Protein AF-X1MHQ5-F1 (afdb_monomer)

Mean predicted aligned error: 4.76 Å

pLDDT: mean 94.42, std 6.44, range [62.34, 98.81]

Structure (mmCIF, N/CA/C/O backbone):
data_AF-X1MHQ5-F1
#
_entry.id   AF-X1MHQ5-F1
#
loop_
_atom_site.group_PDB
_atom_site.id
_atom_site.type_symbol
_atom_site.label_atom_id
_atom_site.label_alt_id
_atom_site.label_comp_id
_atom_site.label_asym_id
_atom_site.label_entity_id
_atom_site.label_seq_id
_atom_site.pdbx_PDB_ins_code
_atom_site.Cartn_x
_atom_site.Cartn_y
_atom_site.Cartn_z
_atom_site.occupancy
_atom_site.B_iso_or_equiv
_atom_site.auth_seq_id
_atom_site.auth_comp_id
_atom_site.auth_asym_id
_atom_site.auth_atom_id
_atom_site.pdbx_PDB_model_num
ATOM 1 N N . TRP A 1 1 ? -12.315 7.678 11.360 1.00 92.38 1 TRP A N 1
ATOM 2 C CA . TRP A 1 1 ? -11.274 6.858 11.995 1.00 92.38 1 TRP A CA 1
ATOM 3 C C . TRP A 1 1 ? -11.139 7.294 13.441 1.00 92.38 1 TRP A C 1
ATOM 5 O O . TRP A 1 1 ? -10.904 8.472 13.675 1.00 92.38 1 TRP A O 1
ATOM 15 N N . LEU A 1 2 ? -11.363 6.386 14.388 1.00 96.81 2 LEU A N 1
ATOM 16 C CA . LEU A 1 2 ? -11.005 6.560 15.794 1.00 96.81 2 LEU A CA 1
ATOM 17 C C . LEU A 1 2 ? -9.503 6.295 15.909 1.00 96.81 2 LEU A C 1
ATOM 19 O O . LEU A 1 2 ? -9.040 5.234 15.498 1.00 96.81 2 LEU A O 1
ATOM 23 N N . SER A 1 3 ? -8.740 7.279 16.375 1.00 97.06 3 SER A N 1
ATOM 24 C CA . SER A 1 3 ? -7.281 7.180 16.441 1.00 97.06 3 SER A CA 1
ATOM 25 C C . SER A 1 3 ? -6.827 6.487 17.722 1.00 97.06 3 SER A C 1
ATOM 27 O O . SER A 1 3 ? -7.411 6.716 18.782 1.00 97.06 3 SER A O 1
ATOM 29 N N . THR A 1 4 ? -5.795 5.651 17.631 1.00 97.88 4 THR A N 1
ATOM 30 C CA . THR A 1 4 ? -5.184 4.954 18.771 1.00 97.88 4 THR A CA 1
ATOM 31 C C . THR A 1 4 ? -3.694 5.324 18.839 1.00 97.88 4 THR A C 1
ATOM 33 O O . THR A 1 4 ? -2.856 4.640 18.235 1.00 97.88 4 THR A O 1
ATOM 36 N N . PRO A 1 5 ? -3.350 6.467 19.462 1.00 97.31 5 PRO A N 1
ATOM 37 C CA . PRO A 1 5 ? -1.975 6.955 19.527 1.00 97.31 5 PRO A CA 1
ATOM 38 C C . PRO A 1 5 ? -1.043 6.060 20.367 1.00 97.31 5 PRO A C 1
ATOM 40 O O . PRO A 1 5 ? -1.435 5.052 20.955 1.00 97.31 5 PRO A O 1
ATOM 43 N N . ASN A 1 6 ? 0.237 6.439 20.412 1.00 96.75 6 ASN A N 1
ATOM 44 C CA . ASN A 1 6 ? 1.244 5.767 21.233 1.00 96.75 6 ASN A CA 1
ATOM 45 C C . ASN A 1 6 ? 0.835 5.745 22.714 1.00 96.75 6 ASN A C 1
ATOM 47 O O . ASN A 1 6 ? 0.465 6.778 23.273 1.00 96.75 6 ASN A O 1
ATOM 51 N N . GLY A 1 7 ? 0.946 4.575 23.343 1.00 97.12 7 GLY A N 1
ATOM 52 C CA . GLY A 1 7 ? 0.588 4.356 24.739 1.00 97.12 7 GLY A CA 1
ATOM 53 C C . GLY A 1 7 ? -0.897 4.086 24.967 1.00 97.12 7 GLY A C 1
ATOM 54 O O . GLY A 1 7 ? -1.262 3.773 26.097 1.00 97.12 7 GLY A O 1
ATOM 55 N N . SER A 1 8 ? -1.747 4.164 23.935 1.00 98.19 8 SER A N 1
ATOM 56 C CA . SER A 1 8 ? -3.157 3.800 24.076 1.00 98.19 8 SER A CA 1
ATOM 57 C C . SER A 1 8 ? -3.329 2.301 24.308 1.00 98.19 8 SER A C 1
ATOM 59 O O . SER A 1 8 ? -2.679 1.483 23.650 1.00 98.19 8 SER A O 1
ATOM 61 N N . VAL A 1 9 ? -4.261 1.945 25.188 1.00 98.44 9 VAL A N 1
ATOM 62 C CA . VAL A 1 9 ? -4.686 0.565 25.439 1.00 98.44 9 VAL A CA 1
ATOM 63 C C . VAL A 1 9 ? -6.176 0.468 25.160 1.00 98.44 9 VAL A C 1
ATOM 65 O O . VAL A 1 9 ? -6.973 1.187 25.756 1.00 98.44 9 VAL A O 1
ATOM 68 N N . ILE A 1 10 ? -6.545 -0.404 24.229 1.00 98.25 10 ILE A N 1
ATOM 69 C CA . ILE A 1 10 ? -7.924 -0.657 23.828 1.00 98.25 10 ILE A CA 1
ATOM 70 C C . ILE A 1 10 ? -8.179 -2.160 23.920 1.00 98.25 10 ILE A C 1
ATOM 72 O O . ILE A 1 10 ? -7.489 -2.942 23.280 1.00 98.25 10 ILE A O 1
ATOM 76 N N . ASP A 1 11 ? -9.180 -2.555 24.691 1.00 98.38 11 ASP A N 1
ATOM 77 C CA . ASP A 1 11 ? -9.802 -3.878 24.703 1.00 98.38 11 ASP A CA 1
ATOM 78 C C . ASP A 1 11 ? -11.310 -3.641 24.654 1.00 98.38 11 ASP A C 1
ATOM 80 O O . ASP A 1 11 ? -11.935 -3.276 25.654 1.00 98.38 11 ASP A O 1
ATOM 84 N N . PHE A 1 12 ? -11.864 -3.681 23.441 1.00 96.50 12 PHE A N 1
ATOM 85 C CA . PHE A 1 12 ? -13.163 -3.075 23.181 1.00 96.50 12 PHE A CA 1
ATOM 86 C C . PHE A 1 12 ? -14.000 -3.843 22.157 1.00 96.50 12 PHE A C 1
ATOM 88 O O . PHE A 1 12 ? -13.490 -4.418 21.192 1.00 96.50 12 PHE A O 1
ATOM 95 N N . GLN A 1 13 ? -15.317 -3.802 22.360 1.00 97.12 13 GLN A N 1
ATOM 96 C CA . GLN A 1 13 ? -16.321 -4.299 21.426 1.00 97.12 13 GLN A CA 1
ATOM 97 C C . GLN A 1 13 ? -17.110 -3.115 20.870 1.00 97.12 13 GLN A C 1
ATOM 99 O O . GLN A 1 13 ? -17.781 -2.398 21.615 1.00 97.12 13 GLN A O 1
ATOM 104 N N . PHE A 1 14 ? -17.059 -2.924 19.554 1.00 96.38 14 PHE A N 1
ATOM 105 C CA . PHE A 1 14 ? -17.886 -1.926 18.890 1.00 96.38 14 PHE A CA 1
ATOM 106 C C . PHE A 1 14 ? -19.351 -2.371 18.837 1.00 96.38 14 PHE A C 1
ATOM 108 O O . PHE A 1 14 ? -19.618 -3.565 18.673 1.00 96.38 14 PHE A O 1
ATOM 115 N N . PRO A 1 15 ? -20.306 -1.427 18.922 1.00 95.44 15 PRO A N 1
ATOM 116 C CA . PRO A 1 15 ? -21.703 -1.715 18.618 1.00 95.44 15 PRO A CA 1
ATOM 117 C C . PRO A 1 15 ? -21.871 -2.246 17.190 1.00 95.44 15 PRO A C 1
ATOM 119 O O . PRO A 1 15 ? -21.038 -1.988 16.318 1.00 95.44 15 PRO A O 1
ATOM 122 N N . ASP A 1 16 ? -22.986 -2.919 16.920 1.00 94.56 16 ASP A N 1
ATOM 123 C CA . ASP A 1 16 ? -23.321 -3.322 15.554 1.00 94.56 16 ASP A CA 1
ATOM 124 C C . ASP A 1 16 ? -23.425 -2.096 14.620 1.00 94.56 16 ASP A C 1
ATOM 126 O O . ASP A 1 16 ? -23.832 -1.013 15.061 1.00 94.56 16 ASP A O 1
ATOM 130 N N . PRO A 1 17 ? -23.060 -2.231 13.329 1.00 92.44 17 PRO A N 1
ATOM 131 C CA . PRO A 1 17 ? -23.096 -1.135 12.368 1.00 92.44 17 PRO A CA 1
ATOM 132 C C . PRO A 1 17 ? -24.535 -0.831 11.911 1.00 92.44 17 PRO A C 1
ATOM 134 O O . PRO A 1 17 ? -24.942 -1.157 10.795 1.00 92.44 17 PRO A O 1
ATOM 137 N N . ASP A 1 18 ? -25.325 -0.237 12.802 1.00 93.25 18 ASP A N 1
ATOM 138 C CA . ASP A 1 18 ? -26.732 0.113 12.592 1.00 93.25 18 ASP A CA 1
ATOM 139 C C . ASP A 1 18 ? -27.060 1.459 13.273 1.00 93.25 18 ASP A C 1
ATOM 141 O O . ASP A 1 18 ? -26.336 2.448 13.119 1.00 93.25 18 ASP A O 1
ATOM 145 N N . THR A 1 19 ? -28.179 1.521 13.988 1.00 93.44 19 THR A N 1
ATOM 146 C CA . THR A 1 19 ? -28.666 2.670 14.727 1.00 93.44 19 THR A CA 1
ATOM 147 C C . THR A 1 19 ? -28.089 2.637 16.126 1.00 93.44 19 THR A C 1
ATOM 149 O O . THR A 1 19 ? -28.212 1.652 16.851 1.00 93.44 19 THR A O 1
ATOM 152 N N . VAL A 1 20 ? -27.463 3.744 16.498 1.00 93.56 20 VAL A N 1
ATOM 153 C CA . VAL A 1 20 ? -26.778 3.918 17.768 1.00 93.56 20 VAL A CA 1
ATOM 154 C C . VAL A 1 20 ? -27.446 5.071 18.490 1.00 93.56 20 VAL A C 1
ATOM 156 O O . VAL A 1 20 ? -27.298 6.234 18.107 1.00 93.56 20 VAL A O 1
ATOM 159 N N . ASP A 1 21 ? -28.195 4.741 19.538 1.00 94.75 21 ASP A N 1
ATOM 160 C CA . ASP A 1 21 ? -28.856 5.743 20.376 1.00 94.75 21 ASP A CA 1
ATOM 161 C C . ASP A 1 21 ? -27.829 6.560 21.164 1.00 94.75 21 ASP A C 1
ATOM 163 O O . ASP A 1 21 ? -27.957 7.780 21.263 1.00 94.75 21 ASP A O 1
ATOM 167 N N . HIS A 1 22 ? -26.796 5.887 21.675 1.00 95.25 22 HIS A N 1
ATOM 168 C CA . HIS A 1 22 ? -25.653 6.495 22.341 1.00 95.25 22 HIS A CA 1
ATOM 169 C C . HIS A 1 22 ? -24.422 5.589 22.218 1.00 95.25 22 HIS A C 1
ATOM 171 O O . HIS A 1 22 ? -24.501 4.382 22.457 1.00 95.25 22 HIS A O 1
ATOM 177 N N . PHE A 1 23 ? -23.283 6.174 21.874 1.00 95.25 23 PHE A N 1
ATOM 178 C CA . PHE A 1 23 ? -21.975 5.535 21.892 1.00 95.25 23 PHE A CA 1
ATOM 179 C C . PHE A 1 23 ? -20.943 6.530 22.398 1.00 95.25 23 PHE A C 1
ATOM 181 O O . PHE A 1 23 ? -20.886 7.664 21.926 1.00 95.25 23 PHE A O 1
ATOM 188 N N . GLU A 1 24 ? -20.099 6.076 23.315 1.00 96.50 24 GLU A N 1
ATOM 189 C CA . GLU A 1 24 ? -18.961 6.835 23.806 1.00 96.50 24 GLU A CA 1
ATOM 190 C C . GLU A 1 24 ? -17.685 6.009 23.629 1.00 96.50 24 GLU A C 1
ATOM 192 O O . GLU A 1 24 ? -17.639 4.823 23.953 1.00 96.50 24 GLU A O 1
ATOM 197 N N . PHE A 1 25 ? -16.646 6.659 23.117 1.00 97.38 25 PHE A N 1
ATOM 198 C CA . PHE A 1 25 ? -15.280 6.165 23.064 1.00 97.38 25 PHE A CA 1
ATOM 199 C C . PHE A 1 25 ? -14.396 7.178 23.792 1.00 97.38 25 PHE A C 1
ATOM 201 O O . PHE A 1 25 ? -14.082 8.247 23.259 1.00 97.38 25 PHE A O 1
ATOM 208 N N . SER A 1 26 ? -14.088 6.890 25.054 1.00 97.44 26 SER A N 1
ATOM 209 C CA . SER A 1 26 ? -13.346 7.778 25.949 1.00 97.44 26 SER A CA 1
ATOM 210 C C . SER A 1 26 ? -12.609 6.982 27.017 1.00 97.44 26 SER A C 1
ATOM 212 O O . SER A 1 26 ? -12.942 5.832 27.276 1.00 97.44 26 SER A O 1
ATOM 214 N N . GLU A 1 27 ? -11.669 7.621 27.709 1.00 97.25 27 GLU A N 1
ATOM 215 C CA . GLU A 1 27 ? -10.941 7.020 28.840 1.00 97.25 27 GLU A CA 1
ATOM 216 C C . GLU A 1 27 ? -11.826 6.748 30.075 1.00 97.25 27 GLU A C 1
ATOM 218 O O . GLU A 1 27 ? -11.381 6.163 31.060 1.00 97.25 27 GLU A O 1
ATOM 223 N N . SER A 1 28 ? -13.095 7.175 30.054 1.00 96.62 28 SER A N 1
ATOM 224 C CA . SER A 1 28 ? -14.070 6.780 31.078 1.00 96.62 28 SER A CA 1
ATOM 225 C C . SER A 1 28 ? -14.728 5.426 30.786 1.00 96.62 28 SER A C 1
ATOM 227 O O . SER A 1 28 ? -15.351 4.837 31.673 1.00 96.62 28 SER A O 1
ATOM 229 N N . VAL A 1 29 ? -14.580 4.923 29.558 1.00 97.00 29 VAL A N 1
ATOM 230 C CA . VAL A 1 29 ? -15.136 3.651 29.108 1.00 97.00 29 VAL A CA 1
ATOM 231 C C . VAL A 1 29 ? -14.162 2.522 29.464 1.00 97.00 29 VAL A C 1
ATOM 233 O O . VAL A 1 29 ? -12.990 2.587 29.093 1.00 97.00 29 VAL A O 1
ATOM 236 N N . PRO A 1 30 ? -14.606 1.467 30.176 1.00 97.31 30 PRO A N 1
ATOM 237 C CA . PRO A 1 30 ? -13.742 0.340 30.509 1.00 97.31 30 PRO A CA 1
ATOM 238 C C . PRO A 1 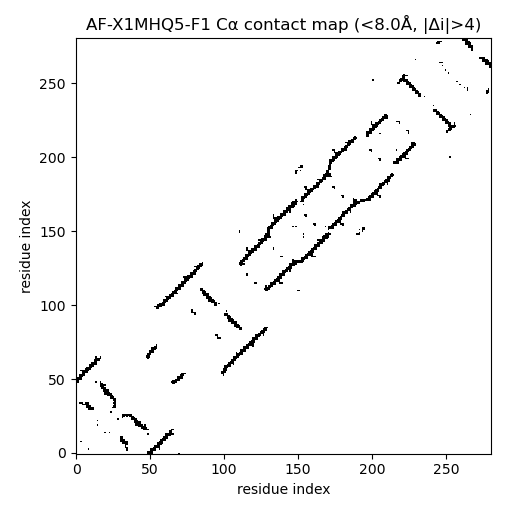30 ? -13.086 -0.270 29.271 1.00 97.31 30 PRO A C 1
ATOM 240 O O . PRO A 1 30 ? -13.756 -0.521 28.272 1.00 97.31 30 PRO A O 1
ATOM 243 N N . GLY A 1 31 ? -11.782 -0.529 29.369 1.00 96.94 31 GLY A N 1
ATOM 244 C CA . GLY A 1 31 ? -11.002 -1.073 28.262 1.00 96.94 31 GLY A CA 1
ATOM 245 C C . GLY A 1 31 ? -10.513 -0.022 27.268 1.00 96.94 31 GLY A C 1
ATOM 246 O O . GLY A 1 31 ? -9.892 -0.407 26.295 1.00 96.94 31 GLY A O 1
ATOM 247 N N . VAL A 1 32 ? -10.738 1.275 27.489 1.00 98.12 32 VAL A N 1
ATOM 248 C CA . VAL A 1 32 ? -10.173 2.355 26.667 1.00 98.12 32 VAL A CA 1
ATOM 249 C C . VAL A 1 32 ? -9.310 3.250 27.553 1.00 98.12 32 VAL A C 1
ATOM 251 O O . VAL A 1 32 ? -9.799 3.819 28.523 1.00 98.12 32 VAL A O 1
ATOM 254 N N . ASP A 1 33 ? -8.025 3.374 27.234 1.00 98.38 33 ASP A N 1
ATOM 255 C CA . ASP A 1 33 ? -7.065 4.197 27.975 1.00 98.38 33 ASP A CA 1
ATOM 256 C C . ASP A 1 33 ? -6.041 4.847 27.033 1.00 98.38 33 ASP A C 1
ATOM 258 O O . ASP A 1 33 ? -5.739 4.327 25.955 1.00 98.38 33 ASP A O 1
ATOM 262 N N . GLY A 1 34 ? -5.500 5.994 27.442 1.00 97.44 34 GLY A N 1
ATOM 263 C CA . GLY A 1 34 ? -4.405 6.690 26.766 1.00 97.44 34 GLY A CA 1
ATOM 264 C C . GLY A 1 34 ? -4.718 7.190 25.355 1.00 97.44 34 GLY A C 1
ATOM 265 O O . GLY A 1 34 ? -3.790 7.398 24.573 1.00 97.44 34 GLY A O 1
ATOM 266 N N . ILE A 1 35 ? -5.993 7.349 24.987 1.00 97.81 35 ILE A N 1
ATOM 267 C CA . ILE A 1 35 ? -6.391 7.858 23.664 1.00 97.81 35 ILE A CA 1
ATOM 268 C C . ILE A 1 35 ? -6.352 9.390 23.597 1.00 97.81 35 ILE A C 1
ATOM 270 O O . ILE A 1 35 ? -6.196 9.947 22.513 1.00 97.81 35 ILE A O 1
ATOM 274 N N . GLY A 1 36 ? -6.459 10.089 24.732 1.00 97.38 36 GLY A N 1
ATOM 275 C CA . GLY A 1 36 ? -6.349 11.548 24.811 1.00 97.38 36 GLY A CA 1
ATOM 276 C C . GLY A 1 36 ? -7.529 12.329 24.221 1.00 97.38 36 GLY A C 1
ATOM 277 O O . GLY A 1 36 ? -7.419 13.541 24.028 1.00 97.38 36 GLY A O 1
ATOM 278 N N . TYR A 1 37 ? -8.651 11.669 23.921 1.00 97.62 37 TYR A N 1
ATOM 279 C CA . TYR A 1 37 ? -9.881 12.314 23.459 1.00 97.62 37 TYR A CA 1
ATOM 280 C C . TYR A 1 37 ? -11.138 11.577 23.930 1.00 97.62 37 TYR A C 1
ATOM 282 O O . TYR A 1 37 ? -11.095 10.430 24.368 1.00 97.62 37 TYR A O 1
ATOM 290 N N . THR A 1 38 ? -12.272 12.262 23.796 1.00 97.88 38 THR A N 1
ATOM 291 C CA . THR A 1 38 ? -13.614 11.701 23.961 1.00 97.88 38 THR A CA 1
ATOM 292 C C . THR A 1 38 ? -14.351 11.855 22.641 1.00 97.88 38 THR A C 1
ATOM 294 O O . THR A 1 38 ? -14.421 12.955 22.088 1.00 97.88 38 THR A O 1
ATOM 297 N N . PHE A 1 39 ? -14.913 10.763 22.141 1.00 96.69 39 PHE A N 1
ATOM 298 C CA . PHE A 1 39 ? -15.807 10.753 20.994 1.00 96.69 39 PHE A CA 1
ATOM 299 C C . PHE A 1 39 ? -17.174 10.249 21.443 1.00 96.69 39 PHE A C 1
ATOM 301 O O . PHE A 1 39 ? -17.274 9.160 21.999 1.00 96.69 39 PHE A O 1
ATOM 308 N N . ILE A 1 40 ? -18.212 11.052 21.218 1.00 96.06 40 ILE A N 1
ATOM 309 C CA . ILE A 1 40 ? -19.590 10.710 21.573 1.00 96.06 40 ILE A CA 1
ATOM 310 C C . ILE A 1 40 ? -20.447 10.811 20.319 1.00 96.06 40 ILE A C 1
ATOM 312 O O . ILE A 1 40 ? -20.364 11.787 19.568 1.00 96.06 40 ILE A O 1
ATOM 316 N N . VAL A 1 41 ? -21.273 9.796 20.111 1.00 93.56 41 VAL A N 1
ATOM 317 C CA . VAL A 1 41 ? -22.324 9.759 19.102 1.00 93.56 41 VAL A CA 1
ATOM 318 C C . VAL A 1 41 ? -23.644 9.594 19.827 1.00 93.56 41 VAL A C 1
ATOM 320 O O . VAL A 1 41 ? -23.833 8.623 20.552 1.00 93.56 41 VAL A O 1
ATOM 323 N N . ASP A 1 42 ? -24.560 10.525 19.587 1.00 94.62 42 ASP A N 1
ATOM 324 C CA . ASP A 1 42 ? -25.920 10.488 20.110 1.00 94.62 42 ASP A CA 1
ATOM 325 C C . ASP A 1 42 ? -26.903 10.419 18.945 1.00 94.62 42 ASP A C 1
ATOM 327 O O . ASP A 1 42 ? -26.903 11.291 18.076 1.00 94.62 42 ASP A O 1
ATOM 331 N N . THR A 1 43 ? -27.758 9.397 18.944 1.00 93.94 43 THR A N 1
ATOM 332 C CA . THR A 1 43 ? -28.829 9.182 17.958 1.00 93.94 43 THR A CA 1
ATOM 333 C C . THR A 1 43 ? -28.336 9.310 16.513 1.00 93.94 43 THR A C 1
ATOM 335 O O . THR A 1 43 ? -28.684 10.242 15.785 1.00 93.94 43 THR A O 1
ATOM 338 N N . CYS A 1 44 ? -27.519 8.351 16.086 1.00 94.94 44 CYS A N 1
ATOM 339 C CA . CYS A 1 44 ? -27.013 8.280 14.721 1.00 94.94 44 CYS A CA 1
ATOM 340 C C . CYS A 1 44 ? -27.457 6.979 14.048 1.00 94.94 44 CYS A C 1
ATOM 342 O O . CYS A 1 44 ? -27.587 5.937 14.689 1.00 94.94 44 CYS A O 1
ATOM 344 N N . TRP A 1 45 ? -27.739 7.048 12.751 1.00 94.56 45 TRP A N 1
ATOM 345 C CA . TRP A 1 45 ? -28.218 5.918 11.956 1.00 94.56 45 TRP A CA 1
ATOM 346 C C . TRP A 1 45 ? -27.130 5.478 10.984 1.00 94.56 45 TRP A C 1
ATOM 348 O O . TRP A 1 45 ? -26.395 6.319 10.468 1.00 94.56 45 TRP A O 1
ATOM 358 N N . GLN A 1 46 ? -27.065 4.175 10.699 1.00 91.44 46 GLN A N 1
ATOM 359 C CA . GLN A 1 46 ? -26.085 3.583 9.777 1.00 91.44 46 GLN A CA 1
ATOM 360 C C . GLN A 1 46 ? -24.633 3.881 10.186 1.00 91.44 46 GLN A C 1
ATOM 362 O O . GLN A 1 46 ? -23.793 4.243 9.356 1.00 91.44 46 GLN A O 1
ATOM 367 N N . CYS A 1 47 ? -24.342 3.765 11.482 1.00 93.44 47 CYS A N 1
ATOM 368 C CA . CYS A 1 47 ? -23.003 3.975 12.010 1.00 93.44 47 CYS A CA 1
ATOM 369 C C . CYS A 1 47 ? -22.039 2.894 11.525 1.00 93.44 47 CYS A C 1
ATOM 371 O O . CYS A 1 47 ? -22.362 1.712 11.482 1.00 93.44 47 CYS A O 1
ATOM 373 N N . TRP A 1 48 ? -20.822 3.316 11.201 1.00 94.81 48 TRP A N 1
ATOM 374 C CA . TRP A 1 48 ? -19.732 2.443 10.796 1.00 94.81 48 TRP A CA 1
ATOM 375 C C . TRP A 1 48 ? -18.474 2.828 11.561 1.00 94.81 48 TRP A C 1
ATOM 377 O O . TRP A 1 48 ? -18.138 4.009 11.669 1.00 94.81 48 TRP A O 1
ATOM 387 N N . TRP A 1 49 ? -17.764 1.824 12.067 1.00 95.88 49 TRP A N 1
ATOM 388 C CA . TRP A 1 49 ? -16.619 2.025 12.951 1.00 95.88 49 TRP A CA 1
ATOM 389 C C . TRP A 1 49 ? -15.324 1.707 12.236 1.00 95.88 49 TRP A C 1
ATOM 391 O O . TRP A 1 49 ? -15.189 0.642 11.639 1.00 95.88 49 TRP A O 1
ATOM 401 N N . SER A 1 50 ? -14.351 2.599 12.333 1.00 96.31 50 SER A N 1
ATOM 402 C CA . SER A 1 50 ? -13.022 2.329 11.800 1.00 96.31 50 SER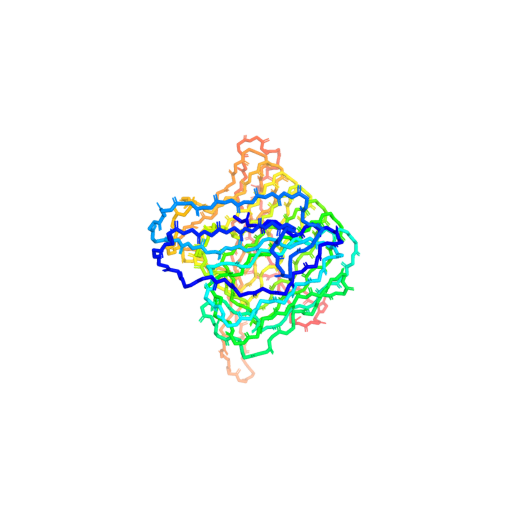 A CA 1
ATOM 403 C C . SER A 1 50 ? -11.962 2.852 12.749 1.00 96.31 50 SER A C 1
ATOM 405 O O . SER A 1 50 ? -12.126 3.945 13.296 1.00 96.31 50 SER A O 1
ATOM 407 N N . LEU A 1 51 ? -10.869 2.112 12.894 1.00 96.88 51 LEU A N 1
ATOM 408 C CA . LEU A 1 51 ? -9.747 2.434 13.774 1.00 96.88 51 LEU A CA 1
ATOM 409 C C . LEU A 1 51 ? -8.499 2.762 12.966 1.00 96.88 51 LEU A C 1
ATOM 411 O O . LEU A 1 51 ? -8.181 2.033 12.032 1.00 96.88 51 LEU A O 1
ATOM 415 N N . GLU A 1 52 ? -7.798 3.836 13.317 1.00 97.56 52 GLU A N 1
ATOM 416 C CA . GLU A 1 52 ? -6.422 4.032 12.864 1.00 97.56 52 GLU A CA 1
ATOM 417 C C . GLU A 1 52 ? -5.455 3.787 14.021 1.00 97.56 52 GLU A C 1
ATOM 419 O O . GLU A 1 52 ? -5.652 4.313 15.116 1.00 97.56 52 GLU A O 1
ATOM 424 N N . THR A 1 53 ? -4.412 2.996 13.785 1.00 98.12 53 THR A N 1
ATOM 425 C CA . THR A 1 53 ? 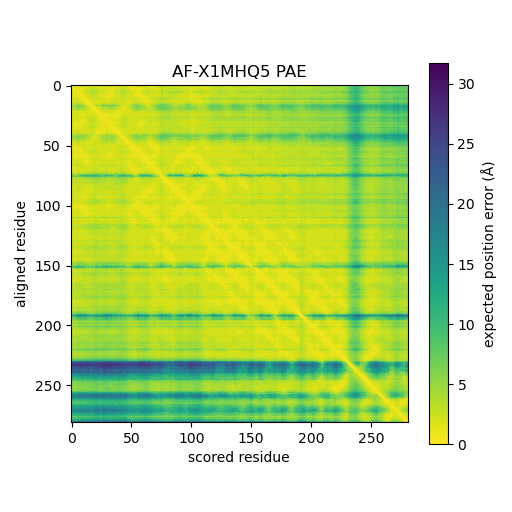-3.445 2.624 14.821 1.00 98.12 53 THR A CA 1
ATOM 426 C C . THR A 1 53 ? -2.075 3.234 14.567 1.00 98.12 53 THR A C 1
ATOM 428 O O . THR A 1 53 ? -1.616 3.303 13.421 1.00 98.12 53 THR A O 1
ATOM 431 N N . TRP A 1 54 ? -1.405 3.645 15.648 1.00 97.75 54 TRP A N 1
ATOM 432 C CA . TRP A 1 54 ? -0.059 4.231 15.662 1.00 97.75 54 TRP A CA 1
ATOM 433 C C . TRP A 1 54 ? 0.922 3.393 16.507 1.00 97.75 54 TRP A C 1
ATOM 435 O O . TRP A 1 54 ? 0.474 2.584 17.322 1.00 97.75 54 TRP A O 1
ATOM 445 N N . PRO A 1 55 ? 2.251 3.537 16.312 1.00 97.69 55 PRO A N 1
ATOM 446 C CA . PRO A 1 55 ? 3.241 2.759 17.060 1.00 97.69 55 PRO A CA 1
ATOM 447 C C . PRO A 1 55 ? 3.059 2.882 18.571 1.00 97.69 55 PRO A C 1
ATOM 449 O O . PRO A 1 55 ? 2.765 3.968 19.070 1.00 97.69 55 PRO A O 1
ATOM 452 N N . GLY A 1 56 ? 3.289 1.790 19.297 1.00 97.31 56 GLY A N 1
ATOM 453 C CA . GLY A 1 56 ? 3.245 1.749 20.758 1.00 97.31 56 GLY A CA 1
ATOM 454 C C . GLY A 1 56 ? 1.852 1.612 21.377 1.00 97.31 56 GLY A C 1
ATOM 455 O O . GLY A 1 56 ? 1.743 1.685 22.599 1.00 97.31 56 GLY A O 1
ATOM 456 N N . CYS A 1 57 ? 0.789 1.423 20.589 1.00 98.38 57 CYS A N 1
ATOM 457 C CA . CYS A 1 57 ? -0.529 1.086 21.133 1.00 98.38 57 CYS A CA 1
ATOM 458 C C . CYS A 1 57 ? -0.666 -0.418 21.456 1.00 98.38 57 CYS A C 1
ATOM 460 O O . CYS A 1 57 ? 0.108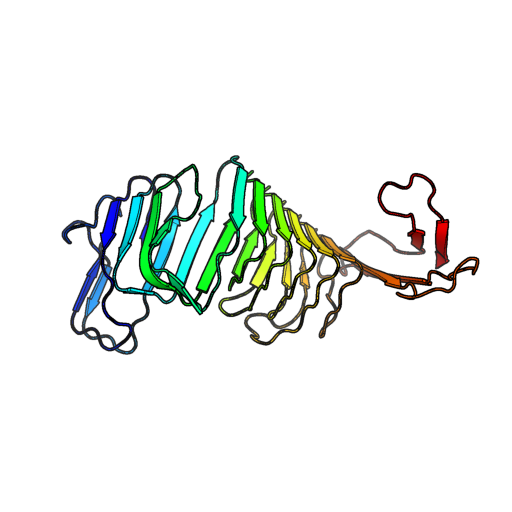 -1.261 21.001 1.00 98.38 57 CYS A O 1
ATOM 462 N N . SER A 1 58 ? -1.693 -0.774 22.220 1.00 98.62 58 SER A N 1
ATOM 463 C CA . SER A 1 58 ? -2.140 -2.156 22.406 1.00 98.62 58 SER A CA 1
ATOM 464 C C . SER A 1 58 ? -3.640 -2.214 22.177 1.00 98.62 58 SER A C 1
ATOM 466 O O . SER A 1 58 ? -4.392 -1.670 22.977 1.00 98.62 58 SER A O 1
ATOM 468 N N . VAL A 1 59 ? -4.080 -2.838 21.089 1.00 98.69 59 VAL A N 1
ATOM 469 C CA . VAL A 1 59 ? -5.481 -2.841 20.657 1.00 98.69 59 VAL A CA 1
ATOM 470 C C . VAL A 1 59 ? -5.970 -4.273 20.472 1.00 98.69 59 VAL A C 1
ATOM 472 O O . VAL A 1 59 ? -5.393 -5.026 19.695 1.00 98.69 59 VAL A O 1
ATOM 475 N N . ILE A 1 60 ? -7.062 -4.618 21.145 1.00 98.75 60 ILE A N 1
ATOM 476 C CA . ILE A 1 60 ? -7.833 -5.845 20.969 1.00 98.75 60 ILE A CA 1
ATOM 477 C C . ILE A 1 60 ? -9.262 -5.428 20.625 1.00 98.75 60 ILE A C 1
ATOM 479 O O . ILE A 1 60 ? -9.934 -4.746 21.400 1.00 98.75 60 ILE A O 1
ATOM 483 N N . VAL A 1 61 ? -9.728 -5.821 19.441 1.00 98.56 61 VAL A N 1
ATOM 484 C CA . VAL A 1 61 ? -11.116 -5.621 19.016 1.00 98.56 61 VAL A CA 1
ATOM 485 C C . VAL A 1 61 ? -11.819 -6.963 19.007 1.00 98.56 61 VAL A C 1
ATOM 487 O O . VAL A 1 61 ? -11.485 -7.842 18.204 1.00 98.56 61 VAL A O 1
ATOM 490 N N . SER A 1 62 ? -12.820 -7.115 19.869 1.00 98.50 62 SER A N 1
ATOM 491 C CA . SER A 1 62 ? -13.544 -8.375 20.003 1.00 98.50 62 SER A CA 1
ATOM 492 C C . SER A 1 62 ? -15.007 -8.271 19.579 1.00 98.50 62 SER A C 1
ATOM 494 O O . SER A 1 62 ? -15.636 -7.224 19.729 1.00 98.50 62 SER A O 1
ATOM 496 N N . ASN A 1 63 ? -15.560 -9.367 19.052 1.00 98.44 63 ASN A N 1
ATOM 497 C CA . ASN A 1 63 ? -16.999 -9.544 18.805 1.00 98.44 63 ASN A CA 1
ATOM 498 C C . ASN A 1 63 ? -17.642 -8.387 18.022 1.00 98.44 63 ASN A C 1
ATOM 500 O O . ASN A 1 63 ? -18.734 -7.932 18.363 1.00 98.44 63 ASN A O 1
ATOM 504 N N . SER A 1 64 ? -16.935 -7.871 17.017 1.00 98.25 64 SER A N 1
ATOM 505 C CA . SER A 1 64 ? -17.307 -6.636 16.328 1.00 98.25 64 SER A CA 1
ATOM 506 C C . SER A 1 64 ? -17.456 -6.837 14.825 1.00 98.25 64 SER A C 1
ATOM 508 O O . SER A 1 64 ? -16.847 -7.716 14.215 1.00 98.25 64 SER A O 1
ATOM 510 N N . VAL A 1 65 ? -18.217 -5.949 14.194 1.00 98.12 65 VAL A N 1
ATOM 511 C CA . VAL A 1 65 ? -18.133 -5.715 12.752 1.00 98.12 65 VAL A CA 1
ATOM 512 C C . VAL A 1 65 ? -17.579 -4.314 12.563 1.00 98.12 65 VAL A C 1
ATOM 514 O O . VAL A 1 65 ? -18.259 -3.327 12.843 1.00 98.12 65 VAL A O 1
ATOM 517 N N . ILE A 1 66 ? -16.334 -4.220 12.106 1.00 97.31 66 ILE A N 1
ATOM 518 C CA . ILE A 1 66 ? -15.701 -2.934 11.835 1.00 97.31 66 ILE A CA 1
ATOM 519 C C . ILE A 1 66 ? -15.695 -2.657 10.344 1.00 97.31 66 ILE A C 1
ATOM 521 O O . ILE A 1 66 ? -15.471 -3.531 9.503 1.00 97.31 66 ILE A O 1
ATOM 525 N N . ARG A 1 67 ? -15.923 -1.392 10.017 1.00 96.38 67 ARG A N 1
ATOM 526 C CA . ARG A 1 67 ? -15.777 -0.904 8.663 1.00 96.38 67 ARG A CA 1
ATOM 527 C C . ARG A 1 67 ? -14.311 -0.967 8.270 1.00 96.38 67 ARG A C 1
ATOM 529 O O . ARG A 1 67 ? -14.021 -1.585 7.264 1.00 96.38 67 ARG A O 1
ATOM 536 N N . GLY A 1 68 ? -13.382 -0.427 9.061 1.00 96.38 68 GLY A N 1
ATOM 537 C CA . GLY A 1 68 ? -11.979 -0.452 8.648 1.00 96.38 68 GLY A CA 1
ATOM 538 C C . GLY A 1 68 ? -10.909 -0.487 9.717 1.00 96.38 68 GLY A C 1
ATOM 539 O O . GLY A 1 68 ? -11.110 -0.011 10.834 1.00 96.38 68 GLY A O 1
ATOM 540 N N . SER A 1 69 ? -9.743 -0.982 9.309 1.00 97.81 69 SER A N 1
ATOM 541 C CA . SER A 1 69 ? -8.490 -0.911 10.054 1.00 97.81 69 SER A CA 1
ATOM 542 C C . SER A 1 69 ? -7.417 -0.197 9.235 1.00 97.81 69 SER A C 1
ATOM 544 O O . SER A 1 69 ? -7.025 -0.654 8.166 1.00 97.81 69 SER A O 1
ATOM 546 N N . ALA A 1 70 ? -6.965 0.951 9.727 1.00 97.75 70 ALA A N 1
ATOM 547 C CA . ALA A 1 70 ? -5.918 1.765 9.133 1.00 97.75 70 ALA A CA 1
ATOM 548 C C . ALA A 1 70 ? -4.642 1.620 9.961 1.00 97.75 70 ALA A C 1
ATOM 550 O O . ALA A 1 70 ? -4.625 1.934 11.152 1.00 97.75 70 ALA A O 1
ATOM 551 N N . ILE A 1 71 ? -3.549 1.187 9.341 1.00 97.75 71 ILE A N 1
ATOM 552 C CA . ILE A 1 71 ? -2.282 0.957 10.036 1.00 97.75 71 ILE A CA 1
ATOM 553 C C . ILE A 1 71 ? -1.273 2.014 9.605 1.00 97.75 71 ILE A C 1
ATOM 555 O O . ILE A 1 71 ? -0.836 2.049 8.452 1.00 97.75 71 ILE A O 1
ATOM 559 N N . ARG A 1 72 ? -0.895 2.894 10.536 1.00 97.50 72 ARG A N 1
ATOM 560 C CA . ARG A 1 72 ? 0.183 3.872 10.336 1.00 97.50 72 ARG A CA 1
ATOM 561 C C . ARG A 1 72 ? 1.508 3.224 10.705 1.00 97.50 72 ARG A C 1
ATOM 563 O O . ARG A 1 72 ? 1.667 2.796 11.849 1.00 97.50 72 ARG A O 1
ATOM 570 N N . ILE A 1 73 ? 2.453 3.180 9.770 1.00 96.75 73 ILE A N 1
ATOM 571 C CA . ILE A 1 73 ? 3.746 2.496 9.928 1.00 96.75 73 ILE A CA 1
ATOM 572 C C . ILE A 1 73 ? 4.913 3.483 9.695 1.00 96.75 73 ILE A C 1
ATOM 574 O O . ILE A 1 73 ? 5.632 3.375 8.694 1.00 96.75 73 ILE A O 1
ATOM 578 N N . PRO A 1 74 ? 5.084 4.502 10.563 1.00 95.88 74 PRO A N 1
ATOM 579 C CA . PRO A 1 74 ? 6.260 5.374 10.554 1.00 95.88 74 PRO A CA 1
ATOM 580 C C . PRO A 1 74 ? 7.486 4.668 11.163 1.00 95.88 74 PRO A C 1
ATOM 582 O O . PRO A 1 74 ? 7.383 3.553 11.670 1.00 95.88 74 PRO A O 1
ATOM 585 N N . GLY A 1 75 ? 8.641 5.332 11.159 1.00 92.62 75 GLY A N 1
ATOM 586 C CA . GLY A 1 75 ? 9.890 4.828 11.721 1.00 92.62 75 GLY A CA 1
ATOM 587 C C . GLY A 1 75 ? 10.887 4.341 10.672 1.00 92.62 75 GLY A C 1
ATOM 588 O O . GLY A 1 75 ? 10.994 4.882 9.572 1.00 92.62 75 GLY A O 1
ATOM 589 N N . SER A 1 76 ? 11.698 3.358 11.054 1.00 87.19 76 SER A N 1
ATOM 590 C CA . SER A 1 76 ? 12.760 2.776 10.218 1.00 87.19 76 SER A CA 1
ATOM 591 C C . SER A 1 76 ? 12.802 1.249 10.276 1.00 87.19 76 SER A C 1
ATOM 593 O O . SER A 1 76 ? 13.779 0.644 9.838 1.00 87.19 76 SER A O 1
ATOM 595 N N . ASP A 1 77 ? 11.777 0.637 10.864 1.00 91.56 77 ASP A N 1
ATOM 596 C CA . ASP A 1 77 ? 11.703 -0.808 11.039 1.00 91.56 77 ASP A CA 1
ATOM 597 C C . ASP A 1 77 ? 11.277 -1.505 9.741 1.00 91.56 77 ASP A C 1
ATOM 599 O O . ASP A 1 77 ? 10.884 -0.878 8.751 1.00 91.56 77 ASP A O 1
ATOM 603 N N . THR A 1 78 ? 11.410 -2.830 9.743 1.00 96.38 78 THR A N 1
ATOM 604 C CA . THR A 1 78 ? 10.913 -3.696 8.674 1.00 96.38 78 THR A CA 1
ATOM 605 C C . THR A 1 78 ? 9.718 -4.484 9.182 1.00 96.38 78 THR A C 1
ATOM 607 O O . THR A 1 78 ? 9.790 -5.069 10.261 1.00 96.38 78 THR A O 1
ATOM 610 N N . PHE A 1 79 ? 8.644 -4.513 8.399 1.00 96.62 79 PHE A N 1
ATOM 611 C CA . PHE A 1 79 ? 7.433 -5.264 8.710 1.00 96.62 79 PHE A CA 1
ATOM 612 C C . PHE A 1 79 ? 7.087 -6.197 7.556 1.00 96.62 79 PHE A C 1
ATOM 614 O O . PHE A 1 79 ? 7.173 -5.799 6.393 1.00 96.62 79 PHE A O 1
ATOM 621 N N . ASP A 1 80 ? 6.657 -7.409 7.897 1.00 97.75 80 ASP A N 1
ATOM 622 C CA . ASP A 1 80 ? 6.269 -8.456 6.957 1.00 97.75 80 ASP A CA 1
ATOM 623 C C . ASP A 1 80 ? 4.819 -8.873 7.234 1.00 97.75 80 ASP A C 1
ATOM 625 O O . ASP A 1 80 ? 4.516 -9.458 8.275 1.00 97.75 80 ASP A O 1
ATOM 629 N N . ILE A 1 81 ? 3.914 -8.571 6.304 1.00 98.06 81 ILE A N 1
ATOM 630 C CA . ILE A 1 81 ? 2.487 -8.896 6.398 1.00 98.06 81 ILE A CA 1
ATOM 631 C C . ILE A 1 81 ? 2.126 -9.931 5.337 1.00 98.06 81 ILE A C 1
ATOM 633 O O . ILE A 1 81 ? 2.505 -9.801 4.174 1.00 98.06 81 ILE A O 1
ATOM 637 N N . TYR A 1 82 ? 1.349 -10.942 5.724 1.00 98.31 82 TYR A N 1
ATOM 638 C CA . TYR A 1 82 ? 0.907 -11.993 4.814 1.00 98.31 82 TYR A CA 1
ATOM 639 C C . TYR A 1 82 ? -0.555 -12.374 5.044 1.00 98.31 82 TYR A C 1
ATOM 641 O O . TYR A 1 82 ? -0.969 -12.579 6.185 1.00 98.31 82 TYR A O 1
ATOM 649 N N . GLY A 1 83 ? -1.315 -12.541 3.960 1.00 98.06 83 GLY A N 1
ATOM 650 C CA . GLY A 1 83 ? -2.620 -13.210 3.988 1.00 98.06 83 GLY A CA 1
ATOM 651 C C . GLY A 1 83 ? -3.754 -12.451 4.686 1.00 98.06 83 GLY A C 1
ATOM 652 O O . GLY A 1 83 ? -4.797 -13.047 4.954 1.00 98.06 83 GLY A O 1
ATOM 653 N N . ILE A 1 84 ? -3.572 -11.166 4.998 1.00 98.50 84 ILE A N 1
ATOM 654 C CA . ILE A 1 84 ? -4.632 -10.318 5.558 1.00 98.50 84 ILE A CA 1
ATOM 655 C C . ILE A 1 84 ? -5.483 -9.784 4.406 1.00 98.50 84 ILE A C 1
ATOM 657 O O . ILE A 1 84 ? -4.958 -9.262 3.423 1.00 98.50 84 ILE A O 1
ATOM 661 N N . ALA A 1 85 ? -6.797 -9.943 4.520 1.00 98.25 85 ALA A N 1
ATOM 662 C CA . ALA A 1 85 ? -7.742 -9.637 3.459 1.00 98.25 85 ALA A CA 1
ATOM 663 C C . ALA A 1 85 ? -8.908 -8.762 3.935 1.00 98.25 85 ALA A C 1
ATOM 665 O O . ALA A 1 85 ? -9.455 -8.948 5.030 1.00 98.25 85 ALA A O 1
ATOM 666 N N . ASP A 1 86 ? -9.312 -7.846 3.067 1.00 97.88 86 ASP A N 1
ATOM 667 C CA . ASP A 1 86 ? -10.603 -7.168 3.107 1.00 97.88 86 ASP A CA 1
ATOM 668 C C . ASP A 1 86 ? -11.759 -8.177 3.075 1.00 97.88 86 ASP A C 1
ATOM 670 O O . ASP A 1 86 ? -11.622 -9.316 2.619 1.00 97.88 86 ASP A O 1
ATOM 674 N N . TYR A 1 87 ? -12.913 -7.749 3.587 1.00 97.62 87 TYR A N 1
ATOM 675 C CA . TYR A 1 87 ? -14.146 -8.536 3.662 1.00 97.62 87 TYR A CA 1
ATOM 676 C C . TYR A 1 87 ? -13.969 -9.910 4.319 1.00 97.62 87 TYR A C 1
ATOM 678 O O . TYR A 1 87 ? -14.537 -10.907 3.865 1.00 97.62 87 TYR A O 1
ATOM 686 N N . ASN A 1 88 ? -13.188 -9.968 5.396 1.00 98.44 88 ASN A N 1
ATOM 687 C CA . ASN A 1 88 ? -12.862 -11.228 6.045 1.00 98.44 88 ASN A CA 1
ATOM 688 C C . ASN A 1 88 ? -13.238 -11.243 7.528 1.00 98.44 88 ASN A C 1
ATOM 690 O O . ASN A 1 88 ? -13.171 -10.235 8.238 1.00 98.44 88 ASN A O 1
ATOM 694 N N . PHE A 1 89 ? -13.620 -12.433 7.988 1.00 98.56 89 PHE A N 1
ATOM 695 C CA . PHE A 1 89 ? -13.863 -12.724 9.390 1.00 98.56 89 PHE A CA 1
ATOM 696 C C . PHE A 1 89 ? -12.607 -13.316 10.027 1.00 98.56 89 PHE A C 1
ATOM 698 O O . PHE A 1 89 ? -12.061 -14.311 9.546 1.00 98.56 89 PHE A O 1
ATOM 705 N N . TYR A 1 90 ? -12.200 -12.747 11.155 1.00 98.50 90 TYR A N 1
ATOM 706 C CA . TYR A 1 90 ? -11.044 -13.176 11.924 1.00 98.50 90 TYR A CA 1
ATOM 707 C C . TYR A 1 90 ? -11.501 -13.758 13.257 1.00 98.50 90 TYR A C 1
ATOM 709 O O . TYR A 1 90 ? -12.051 -13.055 14.104 1.00 98.50 90 TYR A O 1
ATOM 717 N N . SER A 1 91 ? -11.281 -15.062 13.446 1.00 98.44 91 SER A N 1
ATOM 718 C CA . SER A 1 91 ? -11.560 -15.713 14.729 1.00 98.44 91 SER A CA 1
ATOM 719 C C . SER A 1 91 ? -10.586 -15.258 15.811 1.00 98.44 91 SER A C 1
ATOM 721 O O . SER A 1 91 ? -11.006 -15.065 16.946 1.00 98.44 91 SER A O 1
ATOM 723 N N . ASP A 1 92 ? -9.317 -15.107 15.433 1.00 98.44 92 ASP A N 1
ATOM 724 C CA . ASP A 1 92 ? -8.201 -14.689 16.279 1.00 98.44 92 ASP A CA 1
ATOM 725 C C . ASP A 1 92 ? -7.023 -14.304 15.360 1.00 98.44 92 ASP A C 1
ATOM 727 O O . ASP A 1 92 ? -6.225 -15.151 14.952 1.00 98.44 92 ASP A O 1
ATOM 731 N N . LEU A 1 93 ? -7.005 -13.052 14.898 1.00 98.62 93 LEU A N 1
ATOM 732 C CA . LEU A 1 93 ? -5.913 -12.496 14.097 1.00 98.62 93 LEU A CA 1
ATOM 733 C C . LEU A 1 93 ? -5.080 -11.572 14.972 1.00 98.62 93 LEU A C 1
ATOM 735 O O . LEU A 1 93 ? -5.553 -10.502 15.344 1.00 98.62 93 LEU A O 1
ATOM 739 N N . ILE A 1 94 ? -3.811 -11.919 15.166 1.00 98.50 94 ILE A N 1
ATOM 740 C CA . ILE A 1 94 ? -2.786 -10.987 15.638 1.00 98.50 94 ILE A CA 1
ATOM 741 C C . ILE A 1 94 ? -2.035 -10.467 14.412 1.00 98.50 94 ILE A C 1
ATOM 743 O O . ILE A 1 94 ? -1.420 -11.243 13.676 1.00 98.50 94 ILE A O 1
ATOM 747 N N . VAL A 1 95 ? -2.086 -9.156 14.173 1.00 98.12 95 VAL A N 1
ATOM 748 C CA . VAL A 1 95 ? -1.345 -8.522 13.075 1.00 98.12 95 VAL A CA 1
ATOM 749 C C . VAL A 1 95 ? 0.144 -8.503 13.450 1.00 98.12 95 VAL A C 1
ATOM 751 O O . VAL A 1 95 ? 0.473 -8.016 14.533 1.00 98.12 95 VAL A O 1
ATOM 754 N N . PRO A 1 96 ? 1.061 -9.015 12.603 1.00 96.00 96 PRO A N 1
ATOM 755 C CA . PRO A 1 96 ? 2.470 -9.191 12.963 1.00 96.00 96 PRO A CA 1
ATOM 756 C C . PRO A 1 96 ? 3.254 -7.867 12.911 1.00 96.00 96 PRO A C 1
ATOM 758 O O . PRO A 1 96 ? 4.095 -7.642 12.043 1.00 96.00 96 PRO A O 1
ATOM 761 N N . LEU A 1 97 ? 2.969 -6.975 13.859 1.00 95.69 97 LEU A N 1
ATOM 762 C CA . LEU A 1 97 ? 3.642 -5.692 14.048 1.00 95.69 97 LEU A CA 1
ATOM 763 C C . LEU A 1 97 ? 4.622 -5.795 15.222 1.00 95.69 97 LEU A C 1
ATOM 765 O O . LEU A 1 97 ? 4.262 -6.241 16.307 1.00 95.69 97 LEU A O 1
ATOM 769 N N . SER A 1 98 ? 5.875 -5.383 15.025 1.00 93.81 98 SER A N 1
ATOM 770 C CA . SER A 1 98 ? 6.902 -5.417 16.078 1.00 93.81 98 SER A CA 1
ATOM 771 C C . SER A 1 98 ? 6.793 -4.274 17.089 1.00 93.81 98 SER A C 1
ATOM 773 O O . SER A 1 98 ? 7.395 -4.345 18.159 1.00 93.81 98 SER A O 1
ATOM 775 N N . ASP A 1 99 ? 6.068 -3.211 16.747 1.00 95.75 99 ASP A N 1
ATOM 776 C CA . ASP A 1 99 ? 6.052 -1.939 17.472 1.00 95.75 99 ASP A CA 1
ATOM 777 C C . ASP A 1 99 ? 4.767 -1.696 18.281 1.00 95.75 99 ASP A C 1
ATOM 779 O O . ASP A 1 99 ? 4.669 -0.686 18.978 1.00 95.75 99 ASP A O 1
ATOM 783 N N . ARG A 1 100 ? 3.772 -2.584 18.180 1.00 97.12 100 ARG A N 1
ATOM 784 C CA . ARG A 1 100 ? 2.472 -2.484 18.858 1.00 97.12 100 ARG A CA 1
ATOM 785 C C . ARG A 1 100 ? 1.772 -3.841 18.890 1.00 97.12 100 ARG A C 1
ATOM 787 O O . ARG A 1 100 ? 2.080 -4.712 18.082 1.00 97.12 100 ARG A O 1
ATOM 794 N N . HIS A 1 101 ? 0.785 -3.991 19.767 1.00 98.44 101 HIS A N 1
ATOM 795 C CA . HIS A 1 101 ? -0.133 -5.135 19.730 1.00 98.44 101 HIS A CA 1
ATOM 796 C C . HIS A 1 101 ? -1.415 -4.734 19.002 1.00 98.44 101 HIS A C 1
ATOM 798 O O . HIS A 1 101 ? -2.024 -3.723 19.355 1.00 98.44 101 HIS A O 1
ATOM 804 N N . LEU A 1 102 ? -1.819 -5.499 17.988 1.00 98.62 102 LEU A N 1
ATOM 805 C CA . LEU A 1 102 ? -3.091 -5.318 17.292 1.00 98.62 102 LEU A CA 1
ATOM 806 C C . LEU A 1 102 ? -3.729 -6.678 17.023 1.00 98.62 102 LEU A C 1
ATOM 808 O O . LEU A 1 102 ? -3.192 -7.483 16.260 1.00 98.62 102 LEU A O 1
ATOM 812 N N . GLU A 1 103 ? -4.887 -6.904 17.627 1.00 98.75 103 GLU A N 1
ATOM 813 C CA . GLU A 1 103 ? -5.579 -8.184 17.618 1.00 98.75 103 GLU A CA 1
ATOM 814 C C . GLU A 1 103 ? -7.073 -8.022 17.321 1.00 98.75 103 GLU A C 1
ATOM 816 O O . GLU A 1 103 ? -7.739 -7.100 17.800 1.00 98.75 103 GLU A O 1
ATOM 821 N N . TYR A 1 104 ? -7.602 -8.947 16.526 1.00 98.69 104 TYR A N 1
ATOM 822 C CA . TYR A 1 104 ? -9.006 -9.043 16.152 1.00 98.69 104 TYR A CA 1
ATOM 823 C C . TYR A 1 104 ? -9.543 -10.424 16.527 1.00 98.69 104 TYR A C 1
ATOM 825 O O . TYR A 1 104 ? -9.158 -11.424 15.920 1.00 98.69 104 TYR A O 1
ATOM 833 N N . VAL A 1 105 ? -10.464 -10.474 17.493 1.00 98.75 105 VAL A N 1
ATOM 834 C CA . VAL A 1 105 ? -11.026 -11.723 18.033 1.00 98.75 105 VAL A CA 1
ATOM 835 C C . VAL A 1 105 ? -12.514 -11.807 17.728 1.00 98.75 105 VAL A C 1
ATOM 837 O O . VAL A 1 105 ? -13.294 -10.982 18.196 1.00 98.75 105 VAL A O 1
ATOM 840 N N . ASN A 1 106 ? -12.945 -12.814 16.971 1.00 98.62 106 ASN A N 1
ATOM 841 C CA . ASN A 1 106 ? -14.335 -12.928 16.511 1.00 98.62 106 ASN A CA 1
ATOM 842 C C . ASN A 1 106 ? -14.837 -11.618 15.857 1.00 98.62 106 ASN A C 1
ATOM 844 O O . ASN A 1 106 ? -15.913 -11.117 16.185 1.00 98.62 106 ASN A O 1
ATOM 848 N N . THR A 1 107 ? -14.029 -11.036 14.968 1.00 98.75 107 THR A N 1
ATOM 849 C CA . THR A 1 107 ? -14.299 -9.725 14.363 1.00 98.75 107 THR A CA 1
ATOM 850 C C . THR A 1 107 ? -14.277 -9.806 12.842 1.00 98.75 107 THR A C 1
ATOM 852 O O . THR A 1 107 ? -13.379 -10.398 12.247 1.00 98.75 107 THR A O 1
ATOM 855 N N . TYR A 1 108 ? -15.264 -9.187 12.198 1.00 98.62 108 TYR A N 1
ATOM 856 C CA . TYR A 1 108 ? -15.286 -8.993 10.749 1.00 98.62 108 TYR A CA 1
ATOM 857 C C . TYR A 1 108 ? -14.720 -7.616 10.399 1.00 98.62 108 TYR A C 1
ATOM 859 O O . TYR A 1 108 ? -15.186 -6.610 10.940 1.00 98.62 108 TYR A O 1
ATOM 867 N N . ALA A 1 109 ? -13.759 -7.559 9.475 1.00 97.94 109 ALA A N 1
ATOM 868 C CA . ALA A 1 109 ? -13.212 -6.307 8.958 1.00 97.94 109 ALA A CA 1
ATOM 869 C C . ALA A 1 109 ? -13.539 -6.154 7.469 1.00 97.94 109 ALA A C 1
ATOM 871 O O . ALA A 1 109 ? -13.236 -7.042 6.671 1.00 97.94 109 ALA A O 1
ATOM 872 N N . TYR A 1 110 ? -14.169 -5.033 7.098 1.00 97.56 110 TYR A N 1
ATOM 873 C CA . TYR A 1 110 ? -14.487 -4.761 5.693 1.00 97.56 110 TYR A CA 1
ATOM 874 C C . TYR A 1 110 ? -13.257 -4.340 4.898 1.00 97.56 110 TYR A C 1
ATOM 876 O O . TYR A 1 110 ? -13.068 -4.889 3.823 1.00 97.56 110 TYR A O 1
ATOM 884 N N . TRP A 1 111 ? -12.434 -3.422 5.410 1.00 95.50 111 TRP A N 1
ATOM 885 C CA . TRP A 1 111 ? -11.249 -2.970 4.678 1.00 95.50 111 TRP A CA 1
ATOM 886 C C . TRP A 1 111 ? -10.017 -2.700 5.554 1.00 95.50 111 TRP A C 1
ATOM 888 O O . TRP A 1 111 ? -10.120 -2.259 6.706 1.00 95.50 111 TRP A O 1
ATOM 898 N N . TRP A 1 112 ? -8.848 -2.963 4.979 1.00 98.00 112 TRP A N 1
ATOM 899 C CA . TRP A 1 112 ? -7.520 -2.717 5.520 1.00 98.00 112 TRP A CA 1
ATOM 900 C C . TRP A 1 112 ? -6.816 -1.640 4.710 1.00 98.00 112 TRP A C 1
ATOM 902 O O . TRP A 1 112 ? -6.705 -1.735 3.487 1.00 98.00 112 TRP A O 1
ATOM 912 N N . ASN A 1 113 ? -6.282 -0.643 5.412 1.00 97.94 113 ASN A N 1
ATOM 913 C CA . ASN A 1 113 ? -5.544 0.454 4.806 1.00 97.94 113 ASN A CA 1
ATOM 914 C C . ASN A 1 113 ? -4.132 0.502 5.385 1.00 97.94 113 ASN A C 1
ATOM 916 O O . ASN A 1 113 ? -3.946 0.529 6.606 1.00 97.94 113 ASN A O 1
ATOM 920 N N . TRP A 1 114 ? -3.133 0.554 4.508 1.00 98.06 114 TRP A N 1
ATOM 921 C CA . TRP A 1 114 ? -1.725 0.488 4.892 1.00 98.06 114 TRP A CA 1
ATOM 922 C C . TRP A 1 114 ? -1.019 1.801 4.579 1.00 98.06 114 TRP A C 1
ATOM 924 O O . TRP A 1 114 ? -0.993 2.253 3.435 1.00 98.06 114 TRP A O 1
ATOM 934 N N . TYR A 1 115 ? -0.388 2.403 5.585 1.00 97.88 115 TYR A N 1
ATOM 935 C CA . TYR A 1 115 ? 0.360 3.646 5.406 1.00 97.88 115 TYR A CA 1
ATOM 936 C C . TYR A 1 115 ? 1.804 3.487 5.887 1.00 97.88 115 TYR A C 1
ATOM 938 O O . TYR A 1 115 ? 2.125 3.891 7.010 1.00 97.88 115 TYR A O 1
ATOM 946 N N . PRO A 1 116 ? 2.684 2.890 5.064 1.00 98.12 116 PRO A N 1
ATOM 947 C CA . PRO A 1 116 ? 4.130 2.956 5.248 1.00 98.12 116 PRO A CA 1
ATOM 948 C C . PRO A 1 116 ? 4.613 4.403 5.146 1.00 98.12 116 PRO A C 1
ATOM 950 O O . PRO A 1 116 ? 4.266 5.124 4.211 1.00 98.12 116 PRO A O 1
ATOM 953 N N . MET A 1 117 ? 5.393 4.858 6.123 1.00 97.50 117 MET A N 1
ATOM 954 C CA . MET A 1 117 ? 5.839 6.251 6.218 1.00 97.50 117 MET A CA 1
ATOM 955 C C . MET A 1 117 ? 7.314 6.321 6.626 1.00 97.50 117 MET A C 1
ATOM 957 O O . MET A 1 117 ? 7.927 5.318 6.981 1.00 97.50 117 MET A O 1
ATOM 961 N N . GLU A 1 118 ? 7.883 7.527 6.595 1.00 97.00 118 GLU A N 1
ATOM 962 C CA . GLU A 1 118 ? 9.251 7.801 7.055 1.00 97.00 118 GLU A CA 1
ATOM 963 C C . GLU A 1 118 ? 10.302 6.917 6.371 1.00 97.00 118 GLU A C 1
ATOM 965 O O . GLU A 1 118 ? 10.471 7.055 5.175 1.00 97.00 118 GLU A O 1
ATOM 970 N N . ASN A 1 119 ? 11.045 6.057 7.062 1.00 97.44 119 ASN A N 1
ATOM 971 C CA . ASN A 1 119 ? 12.091 5.211 6.470 1.00 97.44 119 ASN A CA 1
ATOM 972 C C . ASN A 1 119 ? 11.759 3.713 6.573 1.00 97.44 119 ASN A C 1
ATOM 974 O O . ASN A 1 119 ? 12.661 2.879 6.487 1.00 97.44 119 ASN A O 1
ATOM 978 N N . THR A 1 120 ? 10.487 3.372 6.779 1.00 97.88 120 THR A N 1
ATOM 979 C CA . THR A 1 120 ? 10.012 1.994 6.939 1.00 97.88 120 THR A CA 1
ATOM 980 C C . THR A 1 120 ? 10.260 1.154 5.687 1.00 97.88 120 THR A C 1
ATOM 982 O O . THR A 1 120 ? 10.078 1.624 4.559 1.00 97.88 120 THR A O 1
ATOM 985 N N . VAL A 1 121 ? 10.601 -0.121 5.885 1.00 98.38 121 VAL A N 1
ATOM 986 C CA . VAL A 1 121 ? 10.523 -1.154 4.844 1.00 98.38 121 VAL A CA 1
ATOM 987 C C . VAL A 1 121 ? 9.291 -2.020 5.103 1.00 98.38 121 VAL A C 1
ATOM 989 O O . VAL A 1 121 ? 9.176 -2.652 6.147 1.00 98.38 121 VAL A O 1
ATOM 992 N N . PHE A 1 122 ? 8.348 -2.038 4.168 1.00 98.56 122 PHE A N 1
ATOM 993 C CA . PHE A 1 122 ? 7.078 -2.744 4.312 1.00 98.56 122 PHE A CA 1
ATOM 994 C C . PHE A 1 122 ? 6.943 -3.828 3.248 1.00 98.56 122 PHE A C 1
ATOM 996 O O . PHE A 1 122 ? 6.741 -3.527 2.073 1.00 98.56 122 PHE A O 1
ATOM 1003 N N . ASN A 1 123 ? 7.047 -5.086 3.655 1.00 98.62 123 ASN A N 1
ATOM 1004 C CA . ASN A 1 123 ? 6.786 -6.228 2.794 1.00 98.62 123 ASN A CA 1
ATOM 1005 C C . ASN A 1 123 ? 5.352 -6.697 3.040 1.00 98.62 123 ASN A C 1
ATOM 1007 O O . ASN A 1 123 ? 4.964 -6.966 4.177 1.00 98.62 123 ASN A O 1
ATOM 1011 N N . ILE A 1 124 ? 4.560 -6.800 1.979 1.00 98.62 124 ILE A N 1
ATOM 1012 C CA . ILE A 1 124 ? 3.190 -7.303 2.050 1.00 98.62 124 ILE A CA 1
ATOM 1013 C C . ILE A 1 124 ? 2.967 -8.320 0.937 1.00 98.62 124 ILE A C 1
ATOM 1015 O O . ILE A 1 124 ? 3.290 -8.065 -0.222 1.00 98.62 124 ILE A O 1
ATOM 1019 N N . ASP A 1 125 ? 2.435 -9.488 1.277 1.00 98.81 125 ASP A N 1
ATOM 1020 C CA . ASP A 1 125 ? 2.259 -10.566 0.311 1.00 98.81 125 ASP A CA 1
ATOM 1021 C C . ASP A 1 125 ? 0.925 -11.298 0.464 1.00 98.81 125 ASP A C 1
ATOM 1023 O O . ASP A 1 125 ? 0.468 -11.577 1.572 1.00 98.81 125 ASP A O 1
ATOM 1027 N N . SER A 1 126 ? 0.308 -11.649 -0.666 1.00 98.62 126 SER A N 1
ATOM 1028 C CA . SER A 1 126 ? -0.939 -12.426 -0.698 1.00 98.62 126 SER A CA 1
ATOM 1029 C C . SER A 1 126 ? -2.082 -11.789 0.113 1.00 98.62 126 SER A C 1
ATOM 1031 O O . SER A 1 126 ? -2.889 -12.491 0.720 1.00 98.62 126 SER A O 1
ATOM 1033 N N . CYS A 1 127 ? -2.141 -10.455 0.140 1.00 98.69 127 CYS A N 1
ATOM 1034 C CA . CYS A 1 127 ? -3.147 -9.680 0.870 1.00 98.69 127 CYS A CA 1
ATOM 1035 C C . CYS A 1 127 ? -4.220 -9.093 -0.060 1.00 98.69 127 CYS A C 1
ATOM 1037 O O . CYS A 1 127 ? -3.981 -8.885 -1.252 1.00 98.69 127 CYS A O 1
ATOM 1039 N N . ILE A 1 128 ? -5.383 -8.761 0.501 1.00 98.44 128 ILE A N 1
ATOM 1040 C CA . ILE A 1 128 ? -6.413 -7.936 -0.151 1.00 98.44 128 ILE A CA 1
ATOM 1041 C C . ILE A 1 128 ? -6.599 -6.689 0.708 1.00 98.44 128 ILE A C 1
ATOM 1043 O O . ILE A 1 128 ? -6.807 -6.830 1.910 1.00 98.44 128 ILE A O 1
ATOM 1047 N N . PHE A 1 129 ? -6.469 -5.501 0.125 1.00 98.19 129 PHE A N 1
ATOM 1048 C CA . PHE A 1 129 ? -6.533 -4.240 0.863 1.00 98.19 129 PHE A CA 1
ATOM 1049 C C . PHE A 1 129 ? -7.233 -3.137 0.064 1.00 98.19 129 PHE A C 1
ATOM 1051 O O . PHE A 1 129 ? -7.149 -3.099 -1.168 1.00 98.19 129 PHE A O 1
ATOM 1058 N N . GLY A 1 130 ? -7.848 -2.198 0.779 1.00 96.38 130 GLY A N 1
ATOM 1059 C CA . GLY A 1 130 ? -8.672 -1.146 0.192 1.00 96.38 130 GLY A CA 1
ATOM 1060 C C . GLY A 1 130 ? -7.921 0.122 -0.191 1.00 96.38 130 GLY A C 1
ATOM 1061 O O . GLY A 1 130 ? -8.401 0.876 -1.036 1.00 96.38 130 GLY A O 1
ATOM 1062 N N . GLU A 1 131 ? -6.777 0.392 0.438 1.00 96.06 131 GLU A N 1
ATOM 1063 C CA . GLU A 1 131 ? -5.884 1.516 0.123 1.00 96.06 131 GLU A CA 1
ATOM 1064 C C . GLU A 1 131 ? -4.476 1.238 0.649 1.00 96.06 131 GLU A C 1
ATOM 1066 O O . GLU A 1 131 ? -4.282 0.644 1.715 1.00 96.06 131 GLU A O 1
ATOM 1071 N N . MET A 1 132 ? -3.478 1.724 -0.083 1.00 97.81 132 MET A N 1
ATOM 1072 C CA . MET A 1 132 ? -2.109 1.772 0.407 1.00 97.81 132 MET A CA 1
ATOM 1073 C C . MET A 1 132 ? -1.416 3.024 -0.107 1.00 97.81 132 MET A C 1
ATOM 1075 O O . MET A 1 132 ? -1.373 3.252 -1.313 1.00 97.81 132 MET A O 1
ATOM 1079 N N . ILE A 1 133 ? -0.840 3.813 0.803 1.00 97.69 133 ILE A N 1
ATOM 1080 C CA . ILE A 1 133 ? -0.087 5.019 0.439 1.00 97.69 133 ILE A CA 1
ATOM 1081 C C . ILE A 1 133 ? 1.291 4.981 1.094 1.00 97.69 133 ILE A C 1
ATOM 1083 O O . ILE A 1 133 ? 1.411 5.167 2.306 1.00 97.69 133 ILE A O 1
ATOM 1087 N N . GLY A 1 134 ? 2.328 4.760 0.283 1.00 98.19 134 GLY A N 1
ATOM 1088 C CA . GLY A 1 134 ? 3.722 4.884 0.715 1.00 98.19 134 GLY A CA 1
ATOM 1089 C C . GLY A 1 134 ? 4.147 6.353 0.776 1.00 98.19 134 GLY A C 1
ATOM 1090 O O . GLY A 1 134 ? 4.003 7.072 -0.209 1.00 98.19 134 GLY A O 1
ATOM 1091 N N . ARG A 1 135 ? 4.664 6.811 1.922 1.00 98.25 135 ARG A N 1
ATOM 1092 C CA . ARG A 1 135 ? 5.063 8.214 2.171 1.00 98.25 135 ARG A CA 1
ATOM 1093 C C . ARG A 1 135 ? 6.471 8.344 2.745 1.00 98.25 135 ARG A C 1
ATOM 1095 O O . ARG A 1 135 ? 7.092 7.353 3.141 1.00 98.25 135 ARG A O 1
ATOM 1102 N N . GLY A 1 136 ? 6.975 9.571 2.844 1.00 97.81 136 GLY A N 1
ATOM 1103 C CA . GLY A 1 136 ? 8.321 9.874 3.324 1.00 97.81 136 GLY A CA 1
ATOM 1104 C C . GLY A 1 136 ? 9.401 9.316 2.395 1.00 97.81 136 GLY A C 1
ATOM 1105 O O . GLY A 1 136 ? 9.453 9.636 1.217 1.00 97.81 136 GLY A O 1
ATOM 1106 N N . ASN A 1 137 ? 10.277 8.478 2.931 1.00 98.19 137 ASN A N 1
ATOM 1107 C CA . ASN A 1 137 ? 11.283 7.688 2.216 1.00 98.19 137 ASN A CA 1
ATOM 1108 C C . ASN A 1 137 ? 11.015 6.173 2.360 1.00 98.19 137 ASN A C 1
ATOM 1110 O O . ASN A 1 137 ? 11.954 5.372 2.294 1.00 98.19 137 ASN A O 1
ATOM 1114 N N . SER A 1 138 ? 9.766 5.777 2.629 1.00 98.62 138 SER A N 1
ATOM 1115 C CA . SER A 1 138 ? 9.421 4.373 2.845 1.00 98.62 138 SER A CA 1
ATOM 1116 C C . SER A 1 138 ? 9.636 3.544 1.580 1.00 98.62 138 SER A C 1
ATOM 1118 O O . SER A 1 138 ? 9.647 4.056 0.456 1.00 98.62 138 SER A O 1
ATOM 1120 N N . LYS A 1 139 ? 9.841 2.242 1.767 1.00 98.75 139 LYS A N 1
ATOM 1121 C CA . LYS A 1 139 ? 9.959 1.268 0.682 1.00 98.75 139 LYS A CA 1
ATOM 1122 C C . LYS A 1 139 ? 8.960 0.158 0.906 1.00 98.75 139 LYS A C 1
ATOM 1124 O O . LYS A 1 139 ? 9.056 -0.561 1.896 1.00 98.75 139 LYS A O 1
ATOM 1129 N N . THR A 1 140 ? 8.044 -0.008 -0.028 1.00 98.75 140 THR A N 1
ATOM 1130 C CA . THR A 1 140 ? 7.023 -1.043 0.026 1.00 98.75 140 THR A CA 1
ATOM 1131 C C . THR A 1 140 ? 7.220 -2.049 -1.090 1.00 98.75 140 THR A C 1
ATOM 1133 O O . THR A 1 140 ? 7.343 -1.669 -2.253 1.00 98.75 140 THR A O 1
ATOM 1136 N N . TYR A 1 141 ? 7.208 -3.328 -0.734 1.00 98.81 141 TYR A N 1
ATOM 1137 C CA . TYR A 1 141 ? 7.257 -4.448 -1.664 1.00 98.81 141 TYR A CA 1
ATOM 1138 C C . TYR A 1 141 ? 5.986 -5.274 -1.487 1.00 98.81 141 TYR A C 1
ATOM 1140 O O . TYR A 1 141 ? 5.867 -6.076 -0.562 1.00 98.81 141 TYR A O 1
ATOM 1148 N N . ALA A 1 142 ? 5.018 -5.030 -2.362 1.00 98.75 142 ALA A N 1
ATOM 1149 C CA . ALA A 1 142 ? 3.733 -5.703 -2.392 1.00 98.75 142 ALA A CA 1
ATOM 1150 C C . ALA A 1 142 ? 3.730 -6.770 -3.491 1.00 98.75 142 ALA A C 1
ATOM 1152 O O . ALA A 1 142 ? 3.920 -6.442 -4.660 1.00 98.75 142 ALA A O 1
ATOM 1153 N N . THR A 1 143 ? 3.520 -8.035 -3.129 1.00 98.75 143 THR A N 1
ATOM 1154 C CA . THR A 1 143 ? 3.570 -9.165 -4.074 1.00 98.75 143 THR A CA 1
ATOM 1155 C C . THR A 1 143 ? 2.308 -10.017 -3.975 1.00 98.75 143 THR A C 1
ATOM 1157 O O . THR A 1 143 ? 1.840 -10.311 -2.880 1.00 98.75 143 THR A O 1
ATOM 1160 N N . ARG A 1 144 ? 1.724 -10.427 -5.108 1.00 98.69 144 ARG A N 1
ATOM 1161 C CA . ARG A 1 144 ? 0.498 -11.258 -5.145 1.00 98.69 144 ARG A CA 1
ATOM 1162 C C . ARG A 1 144 ? -0.678 -10.653 -4.370 1.00 98.69 144 ARG A C 1
ATOM 1164 O O . ARG A 1 144 ? -1.516 -11.374 -3.833 1.00 98.69 144 ARG A O 1
ATOM 1171 N N . CYS A 1 145 ? -0.735 -9.328 -4.294 1.00 98.75 145 CYS A N 1
ATOM 1172 C CA . CYS A 1 145 ? -1.786 -8.617 -3.579 1.00 98.75 145 CYS A CA 1
ATOM 1173 C C . CYS A 1 145 ? -2.906 -8.161 -4.518 1.00 98.75 145 CYS A C 1
ATOM 1175 O O . CYS A 1 145 ? -2.689 -7.901 -5.703 1.00 98.75 145 CYS A O 1
ATOM 1177 N N . THR A 1 146 ? -4.102 -7.991 -3.960 1.00 98.44 146 THR A N 1
ATOM 1178 C CA . THR A 1 146 ? -5.204 -7.271 -4.605 1.00 98.44 146 THR A CA 1
ATOM 1179 C C . THR A 1 146 ? -5.433 -5.954 -3.874 1.00 98.44 146 THR A C 1
ATOM 1181 O O . THR A 1 146 ? -5.809 -5.948 -2.707 1.00 98.44 146 THR A O 1
ATOM 1184 N N . HIS A 1 147 ? -5.211 -4.837 -4.559 1.00 97.75 147 HIS A N 1
ATOM 1185 C CA . HIS A 1 147 ? -5.757 -3.551 -4.147 1.00 97.75 147 HIS A CA 1
ATOM 1186 C C . HIS A 1 147 ? -7.190 -3.485 -4.680 1.00 97.75 147 HIS A C 1
ATOM 1188 O O . HIS A 1 147 ? -7.378 -3.315 -5.882 1.00 97.75 147 HIS A O 1
ATOM 1194 N N . ASP A 1 148 ? -8.196 -3.670 -3.831 1.00 95.50 148 ASP A N 1
ATOM 1195 C CA . ASP A 1 148 ? -9.591 -3.785 -4.283 1.00 95.50 148 ASP A CA 1
ATOM 1196 C C . ASP A 1 148 ? -10.279 -2.429 -4.524 1.00 95.50 148 ASP A C 1
ATOM 1198 O O . ASP A 1 148 ? -11.391 -2.379 -5.051 1.00 95.50 148 ASP A O 1
ATOM 1202 N N . GLY A 1 149 ? -9.602 -1.327 -4.182 1.00 90.81 149 GLY A N 1
ATOM 1203 C CA . GLY A 1 149 ? -10.056 0.037 -4.426 1.00 90.81 149 GLY A CA 1
ATOM 1204 C C . GLY A 1 149 ? -11.215 0.498 -3.547 1.00 90.81 149 GLY A C 1
ATOM 1205 O O . GLY A 1 149 ? -11.774 1.564 -3.800 1.00 90.81 149 GLY A O 1
ATOM 1206 N N . ALA A 1 150 ? -11.603 -0.268 -2.526 1.00 89.81 150 ALA A N 1
ATOM 1207 C CA . ALA A 1 150 ? -12.810 0.014 -1.767 1.00 89.81 150 ALA A CA 1
ATOM 1208 C C . ALA A 1 150 ? -12.737 1.311 -0.942 1.00 89.81 150 ALA A C 1
ATOM 1210 O O . ALA A 1 150 ? -13.788 1.842 -0.585 1.00 89.81 150 ALA A O 1
ATOM 1211 N N . THR A 1 151 ? -11.542 1.851 -0.657 1.00 86.50 151 THR A N 1
ATOM 1212 C CA . THR A 1 151 ? -11.418 3.126 0.072 1.00 86.50 151 THR A CA 1
ATOM 1213 C C . THR A 1 151 ? -10.940 4.287 -0.790 1.00 86.50 151 THR A C 1
ATOM 1215 O O . THR A 1 151 ? -11.718 5.225 -0.937 1.00 86.50 151 THR A O 1
ATOM 1218 N N . ILE A 1 152 ? -9.713 4.284 -1.331 1.00 83.31 152 ILE A N 1
ATOM 1219 C CA . ILE A 1 152 ? -9.242 5.368 -2.220 1.00 83.31 152 ILE A CA 1
ATOM 1220 C C . ILE A 1 152 ? -8.276 4.852 -3.292 1.00 83.31 152 ILE A C 1
ATOM 1222 O O . ILE A 1 152 ? -8.678 4.714 -4.446 1.00 83.31 152 ILE A O 1
ATOM 1226 N N . SER A 1 153 ? -6.997 4.652 -2.958 1.00 92.06 153 SER A N 1
ATOM 1227 C CA . SER A 1 153 ? -5.962 4.473 -3.980 1.00 92.06 153 SER A CA 1
ATOM 1228 C C . SER A 1 153 ? -4.777 3.632 -3.511 1.00 92.06 153 SER A C 1
ATOM 1230 O O . SER A 1 153 ? -4.440 3.560 -2.329 1.00 92.06 153 SER A O 1
ATOM 1232 N N . LEU A 1 154 ? -4.102 3.037 -4.491 1.00 96.88 154 LEU A N 1
ATOM 1233 C CA . LEU A 1 154 ? -2.735 2.567 -4.363 1.00 96.88 154 LEU A CA 1
ATOM 1234 C C . LEU A 1 154 ? -1.842 3.703 -4.857 1.00 96.88 154 LEU A C 1
ATOM 1236 O O . LEU A 1 154 ? -1.750 3.954 -6.061 1.00 96.88 154 LEU A O 1
ATOM 1240 N N . SER A 1 155 ? -1.220 4.406 -3.918 1.00 97.19 155 SER A N 1
ATOM 1241 C CA . SER A 1 155 ? -0.446 5.608 -4.206 1.00 97.19 155 SER A CA 1
ATOM 1242 C C . SER A 1 155 ? 0.930 5.600 -3.556 1.00 97.19 155 SER A C 1
ATOM 1244 O O . SER A 1 155 ? 1.213 4.869 -2.605 1.00 97.19 155 SER A O 1
ATOM 1246 N N . VAL A 1 156 ? 1.797 6.469 -4.059 1.00 98.62 156 VAL A N 1
ATOM 1247 C CA . VAL A 1 156 ? 3.098 6.749 -3.458 1.00 98.62 156 VAL A CA 1
ATOM 1248 C C . VAL A 1 156 ? 3.415 8.241 -3.558 1.00 98.62 156 VAL A C 1
ATOM 1250 O O . VAL A 1 156 ? 3.175 8.862 -4.591 1.00 98.62 156 VAL A O 1
ATOM 1253 N N . GLU A 1 157 ? 3.924 8.827 -2.478 1.00 98.12 157 GLU A N 1
ATOM 1254 C CA . GLU A 1 157 ? 4.154 10.271 -2.326 1.00 98.12 157 GLU A CA 1
ATOM 1255 C C . GLU A 1 157 ? 5.547 10.550 -1.720 1.00 98.12 157 GLU A C 1
ATOM 1257 O O . GLU A 1 157 ? 6.294 9.629 -1.367 1.00 98.12 157 GLU A O 1
ATOM 1262 N N . ASP A 1 158 ? 5.912 11.829 -1.593 1.00 98.12 158 ASP A N 1
ATOM 1263 C CA . ASP A 1 158 ? 7.207 12.296 -1.085 1.00 98.12 158 ASP A CA 1
ATOM 1264 C C . ASP A 1 158 ? 8.413 11.751 -1.874 1.00 98.12 158 ASP A C 1
ATOM 1266 O O . ASP A 1 158 ? 8.633 12.134 -3.013 1.00 98.12 158 ASP A O 1
ATOM 1270 N N . SER A 1 159 ? 9.250 10.909 -1.273 1.00 98.38 159 SER A N 1
ATOM 1271 C CA . SER A 1 159 ? 10.412 10.258 -1.890 1.00 98.38 159 SER A CA 1
ATOM 1272 C C . SER A 1 159 ? 10.315 8.727 -1.766 1.00 98.38 159 SER A C 1
ATOM 1274 O O . SER A 1 159 ? 11.338 8.039 -1.814 1.00 98.38 159 SER A O 1
ATOM 1276 N N . ALA A 1 160 ? 9.115 8.192 -1.524 1.00 98.69 160 ALA A N 1
ATOM 1277 C CA . ALA A 1 160 ? 8.907 6.776 -1.253 1.00 98.69 160 ALA A CA 1
ATOM 1278 C C . ALA A 1 160 ? 8.952 5.918 -2.529 1.00 98.69 160 ALA A C 1
ATOM 1280 O O . ALA A 1 160 ? 8.837 6.408 -3.656 1.00 98.69 160 ALA A O 1
ATOM 1281 N N . LEU A 1 161 ? 9.112 4.610 -2.335 1.00 98.81 161 LEU A N 1
ATOM 1282 C CA . LEU A 1 161 ? 9.026 3.586 -3.374 1.00 98.81 161 LEU A CA 1
ATOM 1283 C C . LEU A 1 161 ? 7.896 2.617 -3.031 1.00 98.81 161 LEU A C 1
AT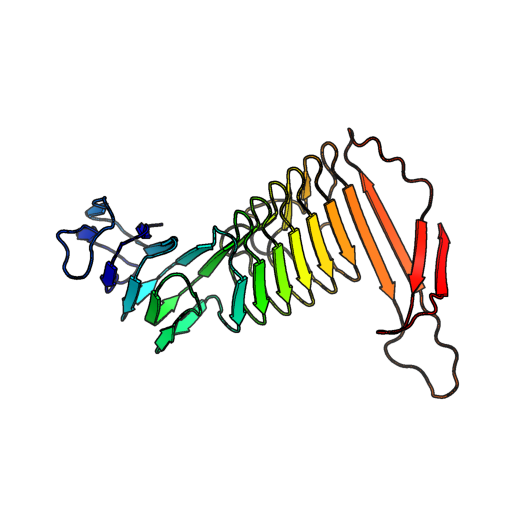OM 1285 O O . LEU A 1 161 ? 7.908 2.026 -1.953 1.00 98.81 161 LEU A O 1
ATOM 1289 N N . VAL A 1 162 ? 6.995 2.370 -3.976 1.00 98.81 162 VAL A N 1
ATOM 1290 C CA . VAL A 1 162 ? 6.058 1.241 -3.930 1.00 98.81 162 VAL A CA 1
ATOM 1291 C C . VAL A 1 162 ? 6.333 0.348 -5.133 1.00 98.81 162 VAL A C 1
ATOM 1293 O O . VAL A 1 162 ? 6.196 0.780 -6.272 1.00 98.81 162 VAL A O 1
ATOM 1296 N N . SER A 1 163 ? 6.723 -0.897 -4.875 1.00 98.75 163 SER A N 1
ATOM 1297 C CA . SER A 1 163 ? 6.827 -1.968 -5.862 1.00 98.75 163 SER A CA 1
ATOM 1298 C C . SER A 1 163 ? 5.627 -2.894 -5.708 1.00 98.75 163 SER A C 1
ATOM 1300 O O . SER A 1 163 ? 5.482 -3.521 -4.663 1.00 98.75 163 SER A O 1
ATOM 1302 N N . PHE A 1 164 ? 4.785 -2.992 -6.732 1.00 98.75 164 PHE A N 1
ATOM 1303 C CA . PHE A 1 164 ? 3.582 -3.820 -6.760 1.00 98.75 164 PHE A CA 1
ATOM 1304 C C . PHE A 1 164 ? 3.711 -4.876 -7.865 1.00 98.75 164 PHE A C 1
ATOM 1306 O O . PHE A 1 164 ? 3.791 -4.546 -9.049 1.00 98.75 164 PHE A O 1
ATOM 1313 N N . VAL A 1 165 ? 3.818 -6.143 -7.469 1.00 98.62 165 VAL A N 1
ATOM 1314 C CA . VAL A 1 165 ? 4.248 -7.253 -8.331 1.00 98.62 165 VAL A CA 1
ATOM 1315 C C . VAL A 1 165 ? 3.219 -8.378 -8.312 1.00 98.62 165 VAL A C 1
ATOM 1317 O O . VAL A 1 165 ? 2.717 -8.746 -7.250 1.00 98.62 165 VAL A O 1
ATOM 1320 N N . ASP A 1 166 ? 2.925 -8.941 -9.485 1.00 98.31 166 ASP A N 1
ATOM 1321 C CA . ASP A 1 166 ? 1.992 -10.063 -9.668 1.00 98.31 166 ASP A CA 1
ATOM 1322 C C . ASP A 1 166 ? 0.611 -9.804 -9.029 1.00 98.31 166 ASP A C 1
ATOM 1324 O O . ASP A 1 166 ? -0.006 -10.702 -8.452 1.00 98.31 166 ASP A O 1
ATOM 1328 N N . GLY A 1 167 ? 0.150 -8.551 -9.064 1.00 97.88 167 GLY A N 1
ATOM 1329 C CA . GLY A 1 167 ? -1.046 -8.105 -8.353 1.00 97.88 167 GLY A CA 1
ATOM 1330 C C . GLY A 1 167 ? -2.190 -7.649 -9.256 1.00 97.88 167 GLY A C 1
ATOM 1331 O O . GLY A 1 167 ? -2.094 -7.609 -10.485 1.00 97.88 167 GLY A O 1
ATOM 1332 N N . ILE A 1 168 ? -3.295 -7.262 -8.620 1.00 97.88 168 ILE A N 1
ATOM 1333 C CA . ILE A 1 168 ? -4.457 -6.649 -9.276 1.00 97.88 168 ILE A CA 1
ATOM 1334 C C . ILE A 1 168 ? -4.800 -5.347 -8.549 1.00 97.88 168 ILE A C 1
ATOM 1336 O O . ILE A 1 168 ? -4.948 -5.340 -7.331 1.00 97.88 168 ILE A O 1
ATOM 1340 N N . GLY A 1 169 ? -4.935 -4.251 -9.292 1.00 96.62 169 GLY A N 1
ATOM 1341 C CA . GLY A 1 169 ? -5.484 -2.985 -8.811 1.00 96.62 169 GLY A CA 1
ATOM 1342 C C . GLY A 1 169 ? -6.892 -2.760 -9.358 1.00 96.62 169 GLY A C 1
ATOM 1343 O O . GLY A 1 169 ? -7.086 -2.733 -10.569 1.00 96.62 169 GLY A O 1
ATOM 1344 N N . GLN A 1 170 ? -7.874 -2.578 -8.481 1.00 95.75 170 GLN A N 1
ATOM 1345 C CA . GLN A 1 170 ? -9.279 -2.314 -8.817 1.00 95.75 170 GLN A CA 1
ATOM 1346 C C . GLN A 1 170 ? -9.699 -0.863 -8.541 1.00 95.75 170 GLN A C 1
ATOM 1348 O O . GLN A 1 170 ? -10.881 -0.528 -8.492 1.00 95.75 170 GLN A O 1
ATOM 1353 N N . ALA A 1 171 ? -8.725 0.027 -8.411 1.00 94.69 171 ALA A N 1
ATOM 1354 C CA . ALA A 1 171 ? -8.898 1.467 -8.492 1.00 94.69 171 ALA A CA 1
ATOM 1355 C C . ALA A 1 171 ? -7.710 2.058 -9.252 1.00 94.69 171 ALA A C 1
ATOM 1357 O O . ALA A 1 171 ? -6.719 1.369 -9.519 1.00 94.69 171 ALA A O 1
ATOM 1358 N N . PHE A 1 172 ? -7.836 3.328 -9.621 1.00 95.62 172 PHE A N 1
ATOM 1359 C CA . PHE A 1 172 ? -6.727 4.065 -10.205 1.00 95.62 172 PHE A CA 1
ATOM 1360 C C . PHE A 1 172 ? -5.555 4.148 -9.223 1.00 95.62 172 PHE A C 1
ATOM 1362 O O . PHE A 1 172 ? -5.740 4.102 -8.006 1.00 95.62 172 PHE A O 1
ATOM 1369 N N . VAL A 1 173 ? -4.349 4.254 -9.773 1.00 97.00 173 VAL A N 1
ATOM 1370 C CA . VAL A 1 173 ? -3.097 4.289 -9.013 1.00 97.00 173 VAL A CA 1
ATOM 1371 C C . VAL A 1 173 ? -2.329 5.570 -9.315 1.00 97.00 173 VAL A C 1
ATOM 1373 O O . VAL A 1 173 ? -2.501 6.171 -10.384 1.00 97.00 173 VAL A O 1
ATOM 1376 N N . SER A 1 174 ? -1.486 6.018 -8.383 1.00 97.12 174 SER A N 1
ATOM 1377 C CA . SER A 1 174 ? -0.723 7.249 -8.608 1.00 97.12 174 SER A CA 1
ATOM 1378 C C . SER A 1 174 ? 0.641 7.348 -7.934 1.00 97.12 174 SER A C 1
ATOM 1380 O O . SER A 1 174 ? 0.893 6.766 -6.881 1.00 97.12 174 SER A O 1
ATOM 1382 N N . SER A 1 175 ? 1.523 8.143 -8.538 1.00 98.44 175 SER A N 1
ATOM 1383 C CA . SER A 1 175 ? 2.793 8.581 -7.956 1.00 98.44 175 SER A CA 1
ATOM 1384 C C . SER A 1 175 ? 2.857 10.106 -7.882 1.00 98.44 175 SER A C 1
ATOM 1386 O O . SER A 1 175 ? 2.477 10.797 -8.827 1.00 98.44 175 SER A O 1
ATOM 1388 N N . TRP A 1 176 ? 3.366 10.639 -6.773 1.00 98.00 176 TRP A N 1
ATOM 1389 C CA . TRP A 1 176 ? 3.426 12.076 -6.494 1.00 98.00 176 TRP A CA 1
ATOM 1390 C C . TRP A 1 176 ? 4.821 12.513 -6.036 1.00 98.00 176 TRP A C 1
ATOM 1392 O O . TRP A 1 176 ? 5.663 11.702 -5.650 1.00 98.00 176 TRP A O 1
ATOM 1402 N N . ASP A 1 177 ? 5.069 13.820 -6.077 1.00 97.44 177 ASP A N 1
ATOM 1403 C CA . ASP A 1 177 ? 6.294 14.468 -5.598 1.00 97.44 177 ASP A CA 1
ATOM 1404 C C . ASP A 1 177 ? 7.585 13.929 -6.214 1.00 97.44 177 ASP A C 1
ATOM 1406 O O . ASP A 1 177 ? 7.882 14.265 -7.343 1.00 97.44 177 ASP A O 1
ATOM 1410 N N . ARG A 1 178 ? 8.408 13.168 -5.498 1.00 97.88 178 ARG A N 1
ATOM 1411 C CA . ARG A 1 178 ? 9.653 12.535 -5.979 1.00 97.88 178 ARG A CA 1
ATOM 1412 C C . ARG A 1 178 ? 9.584 11.013 -5.843 1.00 97.88 178 ARG A C 1
ATOM 1414 O O . ARG A 1 178 ? 10.620 10.346 -5.807 1.00 97.88 178 ARG A O 1
ATOM 1421 N N . ALA A 1 179 ? 8.380 10.474 -5.700 1.00 98.62 179 ALA A N 1
ATOM 1422 C CA . ALA A 1 179 ? 8.159 9.071 -5.434 1.00 98.62 179 ALA A CA 1
ATOM 1423 C C . ALA A 1 179 ? 8.325 8.202 -6.681 1.00 98.62 179 ALA A C 1
ATOM 1425 O O . ALA A 1 179 ? 8.338 8.686 -7.813 1.00 98.62 179 ALA A O 1
ATOM 1426 N N . THR A 1 180 ? 8.434 6.893 -6.469 1.00 98.81 180 THR A N 1
ATOM 1427 C CA . THR A 1 180 ? 8.452 5.893 -7.538 1.00 98.81 180 THR A CA 1
ATOM 1428 C C . THR A 1 180 ? 7.379 4.842 -7.296 1.00 98.81 180 THR A C 1
ATOM 1430 O O . THR A 1 180 ? 7.403 4.148 -6.279 1.00 98.81 180 THR A O 1
ATOM 1433 N N . LEU A 1 181 ? 6.464 4.696 -8.250 1.00 98.81 181 LEU A N 1
ATOM 1434 C CA . LEU A 1 181 ? 5.559 3.558 -8.348 1.00 98.81 181 LEU A CA 1
ATOM 1435 C C . LEU A 1 181 ? 6.115 2.603 -9.404 1.00 98.81 181 LEU A C 1
ATOM 1437 O O . LEU A 1 181 ? 6.249 2.976 -10.567 1.00 98.81 181 LEU A O 1
ATOM 1441 N N . LEU A 1 182 ? 6.451 1.384 -8.999 1.00 98.75 182 LEU A N 1
ATOM 1442 C CA . LEU A 1 182 ? 6.877 0.306 -9.882 1.00 98.75 182 LEU A CA 1
ATOM 1443 C C . LEU A 1 182 ? 5.795 -0.772 -9.911 1.00 98.75 182 LEU A C 1
ATOM 1445 O O . LEU A 1 182 ? 5.457 -1.335 -8.875 1.00 98.75 182 LEU A O 1
ATOM 1449 N N . MET A 1 183 ? 5.290 -1.091 -11.096 1.00 98.62 183 MET A N 1
ATOM 1450 C CA . MET A 1 183 ? 4.285 -2.128 -11.312 1.00 98.62 183 MET A CA 1
ATOM 1451 C C . MET A 1 183 ? 4.850 -3.211 -12.224 1.00 98.62 183 MET A C 1
ATOM 1453 O O . MET A 1 183 ? 5.353 -2.918 -13.307 1.00 98.62 183 MET A O 1
ATOM 1457 N N . VAL A 1 184 ? 4.797 -4.470 -11.804 1.00 97.88 184 VAL A N 1
ATOM 1458 C CA . VAL A 1 184 ? 5.311 -5.597 -12.597 1.00 97.88 184 VAL A CA 1
ATOM 1459 C C . VAL A 1 184 ? 4.253 -6.685 -12.655 1.00 97.88 184 VAL A C 1
ATOM 1461 O O . VAL A 1 184 ? 3.689 -7.039 -11.622 1.00 97.88 184 VAL A O 1
ATOM 1464 N N . ASN A 1 185 ? 3.964 -7.202 -13.851 1.00 97.19 185 ASN A N 1
ATOM 1465 C CA . ASN A 1 185 ? 2.960 -8.254 -14.065 1.00 97.19 185 ASN A CA 1
ATOM 1466 C C . ASN A 1 185 ? 1.610 -7.938 -13.394 1.00 97.19 185 ASN A C 1
ATOM 1468 O O . ASN A 1 185 ? 1.000 -8.797 -12.760 1.00 97.19 185 ASN A O 1
ATOM 1472 N N . THR A 1 186 ? 1.173 -6.681 -13.463 1.00 98.00 186 THR A N 1
ATOM 1473 C CA . THR A 1 186 ? -0.025 -6.216 -12.757 1.00 98.00 186 THR A CA 1
ATOM 1474 C C . THR A 1 186 ? -1.148 -5.882 -13.727 1.00 98.00 186 THR A C 1
ATOM 1476 O O . THR A 1 186 ? -0.909 -5.411 -14.834 1.00 98.00 186 THR A O 1
ATOM 1479 N N . SER A 1 187 ? -2.393 -6.075 -13.296 1.00 97.81 187 SER A N 1
ATOM 1480 C CA . SER A 1 187 ? -3.572 -5.566 -13.999 1.00 97.81 187 SER A CA 1
ATOM 1481 C C . SER A 1 187 ? -4.239 -4.449 -13.201 1.00 97.81 187 SER A C 1
ATOM 1483 O O . SER A 1 187 ? -4.582 -4.661 -12.041 1.00 97.81 187 SER A O 1
ATOM 1485 N N . VAL A 1 188 ? -4.476 -3.289 -13.817 1.00 97.00 188 VAL A N 1
ATOM 1486 C CA . VAL A 1 188 ? -5.223 -2.164 -13.232 1.00 97.00 188 VAL A CA 1
ATOM 1487 C C . VAL A 1 188 ? -6.547 -1.983 -13.974 1.00 97.00 188 VAL A C 1
ATOM 1489 O O . VAL A 1 188 ? -6.569 -1.551 -15.128 1.00 97.00 188 VAL A O 1
ATOM 1492 N N . ILE A 1 189 ? -7.647 -2.334 -13.306 1.00 95.62 189 ILE A N 1
ATOM 1493 C CA . ILE A 1 189 ? -9.023 -2.323 -13.827 1.00 95.62 189 ILE A CA 1
ATOM 1494 C C . ILE A 1 189 ? -9.913 -1.599 -12.804 1.00 95.62 189 ILE A C 1
ATOM 1496 O O . ILE A 1 189 ? -10.471 -2.246 -11.914 1.00 95.62 189 ILE A O 1
ATOM 1500 N N . PRO A 1 190 ? -9.998 -0.260 -12.852 1.00 93.31 190 PRO A N 1
ATOM 1501 C CA . PRO A 1 190 ? -10.706 0.520 -11.843 1.00 93.31 190 PRO A CA 1
ATOM 1502 C C . PRO A 1 190 ? -12.207 0.187 -11.762 1.00 93.31 190 PRO A C 1
ATOM 1504 O O . PRO A 1 190 ? -12.964 0.421 -12.699 1.00 93.31 190 PRO A O 1
ATOM 1507 N N . LEU A 1 191 ? -12.656 -0.307 -10.605 1.00 90.38 191 LEU A N 1
ATOM 1508 C CA . LEU A 1 191 ? -14.063 -0.547 -10.263 1.00 90.38 191 LEU A CA 1
ATOM 1509 C C . LEU A 1 191 ? -14.649 0.579 -9.397 1.00 90.38 191 LEU A C 1
ATOM 1511 O O . LEU A 1 191 ? -15.851 0.843 -9.457 1.00 90.38 191 LEU A O 1
ATOM 1515 N N . TRP A 1 192 ? -13.799 1.255 -8.618 1.00 78.62 192 TRP A N 1
ATOM 1516 C CA . TRP A 1 192 ? -14.184 2.321 -7.691 1.00 78.62 192 TRP A CA 1
ATOM 1517 C C . TRP A 1 192 ? -13.530 3.654 -8.089 1.00 78.62 192 TRP A C 1
ATOM 1519 O O . TRP A 1 192 ? -12.318 3.820 -7.934 1.00 78.62 192 TRP A O 1
ATOM 1529 N N . PRO A 1 193 ? -14.293 4.636 -8.604 1.00 67.88 193 PRO A N 1
ATOM 1530 C CA . PRO A 1 193 ? -13.725 5.889 -9.090 1.00 67.88 193 PRO A CA 1
ATOM 1531 C C . PRO A 1 193 ? -13.604 6.935 -7.967 1.00 67.88 193 PRO A C 1
ATOM 1533 O O . PRO A 1 193 ? -14.285 7.960 -7.987 1.00 67.88 193 PRO A O 1
ATOM 1536 N N . TYR A 1 194 ? -12.746 6.689 -6.970 1.00 80.31 194 TYR A N 1
ATOM 1537 C CA . TYR A 1 194 ? -12.306 7.740 -6.029 1.00 80.31 194 TYR A CA 1
ATOM 1538 C C . TYR A 1 194 ? -11.313 8.713 -6.681 1.00 80.31 194 TYR A C 1
ATOM 1540 O O . TYR A 1 194 ? -11.244 9.890 -6.330 1.00 80.31 194 TYR A O 1
ATOM 1548 N N . GLN A 1 195 ? -10.592 8.207 -7.676 1.00 83.25 195 GLN A N 1
ATOM 1549 C CA . GLN A 1 195 ? -9.765 8.933 -8.628 1.00 83.25 195 GLN A CA 1
ATOM 1550 C C . GLN A 1 195 ? -10.288 8.631 -10.045 1.00 83.25 195 GLN A C 1
ATOM 1552 O O . GLN A 1 195 ? -11.108 7.730 -10.222 1.00 83.25 195 GLN A O 1
ATOM 1557 N N . SER A 1 196 ? -9.878 9.413 -11.048 1.00 87.31 196 SER A N 1
ATOM 1558 C CA . SER A 1 196 ? -10.422 9.327 -12.414 1.00 87.31 196 SER A CA 1
ATOM 1559 C C . SER A 1 196 ? -9.409 8.960 -13.500 1.00 87.31 196 SER A C 1
ATOM 1561 O O . SER A 1 196 ? -9.803 8.838 -14.654 1.00 87.31 196 SER A O 1
ATOM 1563 N N . THR A 1 197 ? -8.121 8.851 -13.170 1.00 92.88 197 THR A N 1
ATOM 1564 C CA . THR A 1 197 ? -7.058 8.493 -14.123 1.00 92.88 197 THR A CA 1
ATOM 1565 C C . THR A 1 197 ? -5.862 7.887 -13.393 1.00 92.88 197 THR A C 1
ATOM 1567 O O . THR A 1 197 ? -5.671 8.171 -12.211 1.00 92.88 197 THR A O 1
ATOM 1570 N N . ASN A 1 198 ? -5.062 7.063 -14.068 1.00 96.06 198 ASN A N 1
ATOM 1571 C CA . ASN A 1 198 ? -3.776 6.598 -13.549 1.00 96.06 198 ASN A CA 1
ATOM 1572 C C . ASN A 1 198 ? -2.758 7.722 -13.752 1.00 96.06 198 ASN A C 1
ATOM 1574 O O . ASN A 1 198 ? -2.659 8.262 -14.849 1.00 96.06 198 ASN A O 1
ATOM 1578 N N . LEU A 1 199 ? -2.036 8.121 -12.706 1.00 95.75 199 LEU A N 1
ATOM 1579 C CA . LEU A 1 199 ? -1.371 9.427 -12.720 1.00 95.75 199 LEU A CA 1
ATOM 1580 C C . LEU A 1 199 ? 0.040 9.400 -12.138 1.00 95.75 199 LEU A C 1
ATOM 1582 O O . LEU A 1 199 ? 0.234 8.968 -11.005 1.00 95.75 199 LEU A O 1
ATOM 1586 N N . ALA A 1 200 ? 0.996 9.978 -12.861 1.00 98.00 200 ALA A N 1
ATOM 1587 C CA . ALA A 1 200 ? 2.264 10.434 -12.305 1.00 98.00 200 ALA A CA 1
ATOM 1588 C C . ALA A 1 200 ? 2.272 11.967 -12.229 1.00 98.00 200 ALA A C 1
ATOM 1590 O O . ALA A 1 200 ? 2.015 12.642 -13.222 1.00 98.00 200 ALA A O 1
ATOM 1591 N N . HIS A 1 201 ? 2.572 12.533 -11.064 1.00 97.06 201 HIS A N 1
ATOM 1592 C CA . HIS A 1 201 ? 2.547 13.977 -10.819 1.00 97.06 201 HIS A CA 1
ATOM 1593 C C . HIS A 1 201 ? 3.809 14.455 -10.086 1.00 97.06 201 HIS A C 1
ATOM 1595 O O . HIS A 1 201 ? 4.506 13.668 -9.441 1.00 97.06 201 HIS A O 1
ATOM 1601 N N . GLY A 1 202 ? 4.115 15.753 -10.154 1.00 96.06 202 GLY A N 1
ATOM 1602 C CA . GLY A 1 202 ? 5.345 16.311 -9.590 1.00 96.06 202 GLY A CA 1
ATOM 1603 C C . GLY A 1 202 ? 6.581 15.819 -10.347 1.00 96.06 202 GLY A C 1
ATOM 1604 O O . GLY A 1 202 ? 6.531 15.662 -11.553 1.00 96.06 202 GLY A O 1
ATOM 1605 N N . HIS A 1 203 ? 7.680 15.559 -9.644 1.00 96.81 203 HIS A N 1
ATOM 1606 C CA . HIS A 1 203 ? 8.915 14.929 -10.143 1.00 96.81 203 HIS A CA 1
ATOM 1607 C C . HIS A 1 203 ? 8.932 13.399 -9.908 1.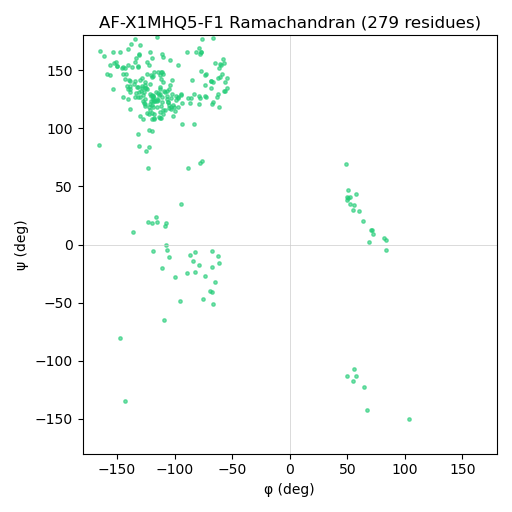00 96.81 203 HIS A C 1
ATOM 1609 O O . HIS A 1 203 ? 9.980 12.834 -9.574 1.00 96.81 203 HIS A O 1
ATOM 1615 N N . SER A 1 204 ? 7.776 12.736 -9.992 1.00 98.25 204 SER A N 1
ATOM 1616 C CA . SER A 1 204 ? 7.645 11.307 -9.685 1.00 98.25 204 SER A CA 1
ATOM 1617 C C . SER A 1 204 ? 7.879 10.410 -10.902 1.00 98.25 204 SER A C 1
ATOM 1619 O O . SER A 1 204 ? 7.887 10.864 -12.050 1.00 98.25 204 SER A O 1
ATOM 1621 N N . TYR A 1 205 ? 8.061 9.119 -10.628 1.00 98.25 205 TYR A N 1
ATOM 1622 C CA . TYR A 1 205 ? 8.223 8.069 -11.625 1.00 98.25 205 TYR A CA 1
ATOM 1623 C C . TYR A 1 205 ? 7.103 7.040 -11.498 1.00 98.25 205 TYR A C 1
ATOM 1625 O O . TYR A 1 205 ? 6.912 6.454 -10.433 1.00 98.25 205 TYR A O 1
ATOM 1633 N N . PHE A 1 206 ? 6.432 6.757 -12.608 1.00 98.62 206 PHE A N 1
ATOM 1634 C CA . PHE A 1 206 ? 5.536 5.618 -12.755 1.00 98.62 206 PHE A CA 1
ATOM 1635 C C . PHE A 1 206 ? 6.153 4.672 -13.779 1.00 98.62 206 PHE A C 1
ATOM 1637 O O . PHE A 1 206 ? 6.217 4.960 -14.973 1.00 98.62 206 PHE A O 1
ATOM 1644 N N . LEU A 1 207 ? 6.625 3.527 -13.303 1.00 98.44 207 LEU A N 1
ATOM 1645 C CA . LEU A 1 207 ? 7.272 2.506 -14.110 1.00 98.44 207 LEU A CA 1
ATOM 1646 C C . LEU A 1 207 ? 6.396 1.258 -14.128 1.00 98.44 207 LEU A C 1
ATOM 1648 O O . LEU A 1 207 ? 6.021 0.756 -13.071 1.00 98.44 207 LEU A O 1
ATOM 1652 N N . ALA A 1 208 ? 6.099 0.729 -15.308 1.00 98.19 208 ALA A N 1
ATOM 1653 C CA . ALA A 1 208 ? 5.330 -0.497 -15.448 1.00 98.19 208 ALA A CA 1
ATOM 1654 C C . ALA A 1 208 ? 6.001 -1.472 -16.417 1.00 98.19 208 ALA A C 1
ATOM 1656 O O . ALA A 1 208 ? 6.441 -1.087 -17.499 1.00 98.19 208 ALA A O 1
ATOM 1657 N N . VAL A 1 209 ? 6.059 -2.749 -16.045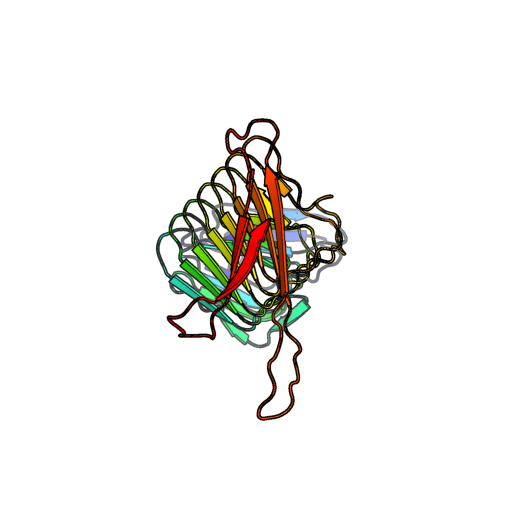 1.00 96.06 209 VAL A N 1
ATOM 1658 C CA . VAL A 1 209 ? 6.559 -3.835 -16.895 1.00 96.06 209 VAL A CA 1
ATOM 1659 C C . VAL A 1 209 ? 5.513 -4.939 -16.960 1.00 96.06 209 VAL A C 1
ATOM 1661 O O . VAL A 1 209 ? 4.989 -5.354 -15.925 1.00 96.06 209 VAL A O 1
ATOM 1664 N N . ASN A 1 210 ? 5.192 -5.411 -18.165 1.00 95.19 210 ASN A N 1
ATOM 1665 C CA . ASN A 1 210 ? 4.220 -6.488 -18.401 1.00 95.19 210 ASN A CA 1
ATOM 1666 C C . ASN A 1 210 ? 2.887 -6.263 -17.680 1.00 95.19 210 ASN A C 1
ATOM 1668 O O . ASN A 1 210 ? 2.299 -7.188 -17.127 1.00 95.19 210 ASN A O 1
ATOM 1672 N N . SER A 1 211 ? 2.438 -5.012 -17.641 1.00 97.00 211 SER A N 1
ATOM 1673 C CA . SER A 1 211 ? 1.235 -4.626 -16.913 1.00 97.00 211 SER A CA 1
ATOM 1674 C C . SER A 1 211 ? 0.139 -4.178 -17.871 1.00 97.00 211 SER A C 1
ATOM 1676 O O . SER A 1 211 ? 0.414 -3.587 -18.915 1.00 97.00 211 SER A O 1
ATOM 1678 N N . PHE A 1 212 ? -1.104 -4.474 -17.509 1.00 96.25 212 PHE A N 1
ATOM 1679 C CA . PHE A 1 212 ? -2.301 -4.064 -18.230 1.00 96.25 212 PHE A CA 1
ATOM 1680 C C . PHE A 1 212 ? -2.987 -2.918 -17.490 1.00 96.25 212 PHE A C 1
ATOM 1682 O O . PHE A 1 212 ? -3.150 -2.977 -16.272 1.00 96.25 212 PHE A O 1
ATOM 1689 N N . PHE A 1 213 ? -3.440 -1.913 -18.234 1.00 97.00 213 PHE A N 1
ATOM 1690 C CA . PHE A 1 213 ? -4.210 -0.795 -17.708 1.00 97.00 213 PHE A CA 1
ATOM 1691 C C . PHE A 1 213 ? -5.457 -0.604 -18.569 1.00 97.00 213 PHE A C 1
ATOM 1693 O O . PHE A 1 213 ? -5.344 -0.466 -19.785 1.00 97.00 213 PHE A O 1
ATOM 1700 N N . GLU A 1 214 ? -6.642 -0.575 -17.954 1.00 95.81 214 GLU A N 1
ATOM 1701 C CA . GLU A 1 214 ? -7.875 -0.206 -18.669 1.00 95.81 214 GLU A CA 1
ATOM 1702 C C . GLU A 1 214 ? -7.836 1.258 -19.144 1.00 95.81 214 GLU A C 1
ATOM 1704 O O . GLU A 1 214 ? -8.357 1.588 -20.208 1.00 95.81 214 GLU A O 1
ATOM 1709 N N . TYR A 1 215 ? -7.156 2.112 -18.374 1.00 94.81 215 TYR A N 1
ATOM 1710 C CA . TYR A 1 215 ? -6.878 3.511 -18.688 1.00 94.81 215 TYR A CA 1
ATOM 1711 C C . TYR A 1 215 ? -5.375 3.742 -18.568 1.00 94.81 215 TYR A C 1
ATOM 1713 O O . TYR A 1 215 ? -4.804 3.489 -17.507 1.00 94.81 215 TYR A O 1
ATOM 1721 N N . GLU A 1 216 ? -4.722 4.186 -19.637 1.00 95.94 216 GLU A N 1
ATOM 1722 C CA . GLU A 1 216 ? -3.270 4.387 -19.638 1.00 95.94 216 GLU A CA 1
ATOM 1723 C C . GLU A 1 216 ? -2.837 5.423 -18.578 1.00 95.94 216 GLU A C 1
ATOM 1725 O O . GLU A 1 216 ? -3.582 6.369 -18.313 1.00 95.94 216 GLU A O 1
ATOM 1730 N N . PRO A 1 217 ? -1.669 5.247 -17.930 1.00 97.00 217 PRO A N 1
ATOM 1731 C CA . PRO A 1 217 ? -1.132 6.246 -17.015 1.00 97.00 217 PRO A CA 1
ATOM 1732 C C . PRO A 1 217 ? -0.689 7.517 -17.745 1.00 97.00 217 PRO A C 1
ATOM 1734 O O . PRO A 1 217 ? -0.068 7.449 -18.800 1.00 97.00 217 PRO A O 1
ATOM 1737 N N . GLU A 1 218 ? -0.954 8.674 -17.146 1.00 96.75 218 GLU A N 1
ATOM 1738 C CA . GLU A 1 218 ? -0.604 9.988 -17.694 1.00 96.75 218 GLU A CA 1
ATOM 1739 C C . GLU A 1 218 ? 0.519 10.646 -16.883 1.00 96.75 218 GLU A C 1
ATOM 1741 O O . GLU A 1 218 ? 0.520 10.596 -15.646 1.00 96.75 218 GLU A O 1
ATOM 1746 N N . ALA A 1 219 ? 1.464 11.300 -17.566 1.00 97.50 219 ALA A N 1
ATOM 1747 C CA . ALA A 1 219 ? 2.503 12.098 -16.924 1.00 97.50 219 ALA A CA 1
ATOM 1748 C C . ALA A 1 219 ? 2.087 13.578 -16.818 1.00 97.50 219 ALA A C 1
ATOM 1750 O O . ALA A 1 219 ? 1.860 14.256 -17.817 1.00 97.50 219 ALA A O 1
ATOM 1751 N N . MET A 1 220 ? 2.054 14.120 -15.600 1.00 96.62 220 MET A N 1
ATOM 1752 C CA . MET A 1 220 ? 1.792 15.538 -15.323 1.00 96.62 220 MET A CA 1
ATOM 1753 C C . MET A 1 220 ? 3.038 16.246 -14.788 1.00 96.62 220 MET A C 1
ATOM 1755 O O . MET A 1 220 ? 3.998 15.622 -14.345 1.00 96.62 220 MET A O 1
ATOM 1759 N N . ASP A 1 221 ? 3.025 17.576 -14.808 1.00 96.19 221 ASP A N 1
ATOM 1760 C CA . ASP A 1 221 ? 4.118 18.428 -14.338 1.00 96.19 221 ASP A CA 1
ATOM 1761 C C . ASP A 1 221 ? 5.502 18.054 -14.899 1.00 96.19 221 ASP A C 1
ATOM 1763 O O . ASP A 1 221 ? 5.763 18.226 -16.089 1.00 96.19 221 ASP A O 1
ATOM 1767 N N . THR A 1 222 ? 6.409 17.585 -14.042 1.00 96.94 222 THR A N 1
ATOM 1768 C CA . THR A 1 222 ? 7.768 17.149 -14.367 1.00 96.94 222 THR A CA 1
ATOM 1769 C C . THR A 1 222 ? 7.908 15.628 -14.259 1.00 96.94 222 THR A C 1
ATOM 1771 O O . THR A 1 222 ? 9.029 15.122 -14.199 1.00 96.94 222 THR A O 1
ATOM 1774 N N . ALA A 1 223 ? 6.790 14.896 -14.229 1.00 97.69 223 ALA A N 1
ATOM 1775 C CA . ALA A 1 223 ? 6.764 13.468 -13.965 1.00 97.69 223 ALA A CA 1
ATOM 1776 C C . ALA A 1 223 ? 7.190 12.671 -15.194 1.00 97.69 223 ALA A C 1
ATOM 1778 O O . ALA A 1 223 ? 7.277 13.188 -16.316 1.00 97.69 223 ALA A O 1
ATOM 1779 N N . PHE A 1 224 ? 7.471 11.397 -14.958 1.00 97.19 224 PHE A N 1
ATOM 1780 C CA . PHE A 1 224 ? 7.904 10.450 -15.968 1.00 97.19 224 PHE A CA 1
ATOM 1781 C C . PHE A 1 224 ? 7.092 9.163 -15.853 1.00 97.19 224 PHE A C 1
ATOM 1783 O O . PHE A 1 224 ? 7.046 8.543 -14.788 1.00 97.19 224 PHE A O 1
ATOM 1790 N N . VAL A 1 225 ? 6.497 8.743 -16.963 1.00 97.62 225 VAL A N 1
ATOM 1791 C CA . VAL A 1 225 ? 5.799 7.467 -17.094 1.00 97.62 225 VAL A CA 1
ATOM 1792 C C . VAL A 1 225 ? 6.546 6.620 -18.116 1.00 97.62 225 VAL A C 1
ATOM 1794 O O . VAL A 1 225 ? 6.851 7.078 -19.215 1.00 97.62 225 VAL A O 1
ATOM 1797 N N . MET A 1 226 ? 6.829 5.368 -17.773 1.00 96.25 226 MET A N 1
ATOM 1798 C CA . MET A 1 226 ? 7.343 4.382 -18.717 1.00 96.25 226 MET A CA 1
ATOM 1799 C C . MET A 1 226 ? 6.596 3.075 -18.546 1.00 96.25 226 MET A C 1
ATOM 1801 O O . MET A 1 226 ? 6.560 2.507 -17.455 1.00 96.25 226 MET A O 1
ATOM 1805 N N . VAL A 1 227 ? 6.071 2.565 -19.652 1.00 96.19 227 VAL A N 1
ATOM 1806 C CA . VAL A 1 227 ? 5.433 1.254 -19.708 1.00 96.19 227 VAL A CA 1
ATOM 1807 C C . VAL A 1 227 ? 6.179 0.410 -20.725 1.00 96.19 227 VAL A C 1
ATOM 1809 O O . VAL A 1 227 ? 6.327 0.796 -21.883 1.00 96.19 227 VAL A O 1
ATOM 1812 N N . ALA A 1 228 ? 6.662 -0.747 -20.289 1.00 95.00 228 ALA A N 1
ATOM 1813 C CA . ALA A 1 228 ? 7.322 -1.732 -21.127 1.00 95.00 228 ALA A CA 1
ATOM 1814 C C . ALA A 1 228 ? 6.552 -3.054 -21.110 1.00 95.00 228 ALA A C 1
ATOM 1816 O O . ALA A 1 228 ? 6.003 -3.472 -20.092 1.00 95.00 228 ALA A O 1
ATOM 1817 N N . ALA A 1 229 ? 6.554 -3.741 -22.241 1.00 92.25 229 ALA A N 1
ATOM 1818 C CA . ALA A 1 229 ? 6.040 -5.088 -22.387 1.00 92.25 229 ALA A CA 1
ATOM 1819 C C . ALA A 1 229 ? 7.109 -5.952 -23.054 1.00 92.25 229 ALA A C 1
ATOM 1821 O O . ALA A 1 229 ? 7.738 -5.545 -24.032 1.00 92.25 229 ALA A O 1
ATOM 1822 N N . ILE A 1 230 ? 7.305 -7.142 -22.508 1.00 88.75 230 ILE A N 1
ATOM 1823 C CA . ILE A 1 230 ? 8.107 -8.222 -23.055 1.00 88.75 230 ILE A CA 1
ATOM 1824 C C . ILE A 1 230 ? 7.145 -9.384 -23.254 1.00 88.75 230 ILE A C 1
ATOM 1826 O O . ILE A 1 230 ? 6.630 -9.948 -22.288 1.00 88.75 230 ILE A O 1
ATOM 1830 N N . ASP A 1 231 ? 6.920 -9.727 -24.513 1.00 81.31 231 ASP A N 1
ATOM 1831 C CA . ASP A 1 231 ? 6.091 -10.848 -24.919 1.00 81.31 231 ASP A CA 1
ATOM 1832 C C . ASP A 1 231 ? 6.988 -12.000 -25.379 1.00 81.31 231 ASP A C 1
ATOM 1834 O O . ASP A 1 231 ? 7.943 -11.826 -26.144 1.00 81.31 231 ASP A O 1
ATOM 1838 N N . SER A 1 232 ? 6.684 -13.198 -24.902 1.00 67.50 232 SER A N 1
ATOM 1839 C CA . SER A 1 232 ? 7.306 -14.428 -25.376 1.00 67.50 232 SER A CA 1
ATOM 1840 C C . SER A 1 232 ? 6.249 -15.526 -25.385 1.00 67.50 232 SER A C 1
ATOM 1842 O O . SER A 1 232 ? 5.426 -15.583 -24.463 1.00 67.50 232 SER A O 1
ATOM 1844 N N . PRO A 1 233 ? 6.251 -16.432 -26.375 1.00 65.94 233 PRO A N 1
ATOM 1845 C CA . PRO A 1 233 ? 5.309 -17.532 -26.368 1.00 65.94 233 PRO A CA 1
ATOM 1846 C C . PRO A 1 233 ? 5.561 -18.418 -25.142 1.00 65.94 233 PRO A C 1
ATOM 1848 O O . PRO A 1 233 ? 6.656 -18.930 -24.923 1.00 65.94 233 PRO A O 1
ATOM 1851 N N . VAL A 1 234 ? 4.498 -18.648 -24.369 1.00 62.34 234 VAL A N 1
ATOM 1852 C CA . VAL A 1 234 ? 4.473 -19.515 -23.172 1.00 62.34 234 VAL A CA 1
ATOM 1853 C C . VAL A 1 234 ? 4.779 -20.990 -23.475 1.00 62.34 234 VAL A C 1
ATOM 1855 O O . VAL A 1 234 ? 4.976 -21.791 -22.563 1.00 62.34 234 VAL A O 1
ATOM 1858 N N . THR A 1 235 ? 4.823 -21.365 -24.755 1.00 65.06 235 THR A N 1
ATOM 1859 C CA . THR A 1 235 ? 5.122 -22.718 -25.226 1.00 65.06 235 THR A CA 1
ATOM 1860 C C . THR A 1 235 ? 6.036 -22.669 -26.445 1.00 65.06 235 THR A C 1
ATOM 1862 O O . THR A 1 235 ? 5.741 -21.959 -27.405 1.00 65.06 235 THR A O 1
ATOM 1865 N N . GLY A 1 236 ? 7.082 -23.492 -26.448 1.00 72.25 236 GLY A N 1
ATOM 1866 C CA . GLY A 1 236 ? 7.936 -23.734 -27.610 1.00 72.25 236 GLY A CA 1
ATOM 1867 C C . GLY A 1 236 ? 8.202 -25.225 -27.785 1.00 72.25 236 GLY A C 1
ATOM 1868 O O . GLY A 1 236 ? 8.082 -26.004 -26.837 1.00 72.25 236 GLY A O 1
ATOM 1869 N N . MET A 1 237 ? 8.538 -25.644 -29.005 1.00 78.94 237 MET A N 1
ATOM 1870 C CA . MET A 1 237 ? 8.998 -27.013 -29.235 1.00 78.94 237 MET A CA 1
ATOM 1871 C C . MET A 1 237 ? 10.457 -27.141 -28.784 1.00 78.94 237 MET A C 1
ATOM 1873 O O . MET A 1 237 ? 11.233 -26.187 -28.868 1.00 78.94 237 MET A O 1
ATOM 1877 N N . VAL A 1 238 ? 10.841 -28.332 -28.323 1.00 80.06 238 VAL A N 1
ATOM 1878 C CA . VAL A 1 238 ? 12.249 -28.634 -28.028 1.00 80.06 238 VAL A CA 1
ATOM 1879 C C . VAL A 1 238 ? 13.085 -28.376 -29.285 1.00 80.06 238 VAL A C 1
ATOM 1881 O O . VAL A 1 238 ? 12.638 -28.675 -30.392 1.00 80.06 238 VAL A O 1
ATOM 1884 N N . ASP A 1 239 ? 14.272 -27.794 -29.107 1.00 81.69 239 ASP A N 1
ATOM 1885 C CA . ASP A 1 239 ? 15.211 -27.450 -30.183 1.00 81.69 239 ASP A CA 1
ATOM 1886 C C . ASP A 1 239 ? 14.664 -26.460 -31.231 1.00 81.69 239 ASP A C 1
ATOM 1888 O O . ASP A 1 239 ? 15.088 -26.466 -32.388 1.00 81.69 239 ASP A O 1
ATOM 1892 N N . THR A 1 240 ? 13.741 -25.574 -30.836 1.00 80.88 240 THR A N 1
ATOM 1893 C CA . THR A 1 240 ? 13.274 -24.470 -31.690 1.00 80.88 240 THR A CA 1
ATOM 1894 C C . THR A 1 240 ? 13.705 -23.105 -31.174 1.00 80.88 240 THR A C 1
ATOM 1896 O O . THR A 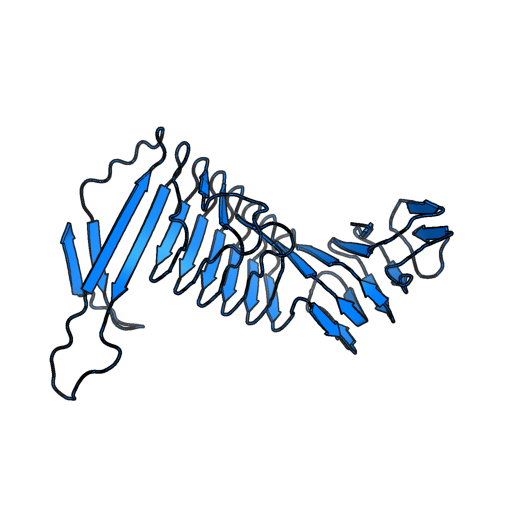1 240 ? 13.858 -22.888 -29.972 1.00 80.88 240 THR A O 1
ATOM 1899 N N . THR A 1 241 ? 13.925 -22.175 -32.104 1.00 78.00 241 THR A N 1
ATOM 1900 C CA . THR A 1 241 ? 14.118 -20.760 -31.781 1.00 78.00 241 THR A CA 1
ATOM 1901 C C . THR A 1 241 ? 12.777 -20.160 -31.387 1.00 78.00 241 THR A C 1
ATOM 1903 O O . THR A 1 241 ? 11.797 -20.291 -32.121 1.00 78.00 241 THR A O 1
ATOM 1906 N N . ILE A 1 242 ? 12.753 -19.512 -30.227 1.00 79.50 242 ILE A N 1
ATOM 1907 C CA . ILE A 1 242 ? 11.608 -18.760 -29.735 1.00 79.50 242 ILE A CA 1
ATOM 1908 C C . ILE A 1 242 ? 11.926 -17.280 -29.906 1.00 79.50 242 ILE A C 1
ATOM 1910 O O . ILE A 1 242 ? 12.904 -16.792 -29.337 1.00 79.50 242 ILE A O 1
ATOM 1914 N N . ASP A 1 243 ? 11.102 -16.586 -30.684 1.00 79.81 243 ASP A N 1
ATOM 1915 C CA . ASP A 1 243 ? 11.195 -15.138 -30.789 1.00 79.81 243 ASP A CA 1
ATOM 1916 C C . ASP A 1 243 ? 10.646 -14.491 -29.515 1.00 79.81 243 ASP A C 1
ATOM 1918 O O . ASP A 1 243 ? 9.610 -14.897 -28.982 1.00 79.81 243 ASP A O 1
ATOM 1922 N N . ILE A 1 244 ? 11.359 -13.472 -29.042 1.00 83.88 244 ILE A N 1
ATOM 1923 C CA . ILE A 1 244 ? 10.954 -12.631 -27.920 1.00 83.88 244 ILE A CA 1
ATOM 1924 C C . ILE A 1 244 ? 10.745 -11.241 -28.486 1.00 83.88 244 ILE A C 1
ATOM 1926 O O . ILE A 1 244 ? 11.648 -10.667 -29.099 1.00 83.88 244 ILE A O 1
ATOM 1930 N N . TYR A 1 245 ? 9.549 -10.715 -28.279 1.00 85.62 245 TYR A N 1
ATOM 1931 C CA . TYR A 1 245 ? 9.174 -9.389 -28.723 1.00 85.62 245 TYR A CA 1
ATOM 1932 C C . TYR A 1 245 ? 9.031 -8.477 -27.519 1.00 85.62 245 TYR A C 1
ATOM 1934 O O . TYR A 1 245 ? 8.868 -8.906 -26.379 1.00 85.62 245 TYR A O 1
ATOM 1942 N N . GLY A 1 246 ? 9.075 -7.184 -27.777 1.00 87.94 246 GLY A N 1
ATOM 1943 C CA . GLY A 1 246 ? 8.709 -6.226 -26.766 1.00 87.94 246 GLY A CA 1
ATOM 1944 C C . GLY A 1 246 ? 8.483 -4.856 -27.356 1.00 87.94 246 GLY A C 1
ATOM 1945 O O . GLY A 1 246 ? 8.827 -4.574 -28.506 1.00 87.94 246 GLY A O 1
ATOM 1946 N N . SER A 1 247 ? 7.884 -4.017 -26.538 1.00 91.06 247 SER A N 1
ATOM 1947 C CA . SER A 1 247 ? 7.580 -2.632 -26.842 1.00 91.06 247 SER A CA 1
ATOM 1948 C C . SER A 1 247 ? 7.723 -1.829 -25.570 1.00 91.06 247 SER A C 1
ATOM 1950 O O . SER A 1 247 ? 7.493 -2.340 -24.475 1.00 91.06 247 SER A O 1
ATOM 1952 N N . ALA A 1 248 ? 8.061 -0.561 -25.707 1.00 92.88 248 ALA A N 1
ATOM 1953 C CA . ALA A 1 248 ? 7.936 0.380 -24.620 1.00 92.88 248 ALA A CA 1
ATOM 1954 C C . ALA A 1 248 ? 7.347 1.675 -25.155 1.00 92.88 248 ALA A C 1
ATOM 1956 O O . ALA A 1 248 ? 7.518 2.019 -26.325 1.00 92.88 248 ALA A O 1
ATOM 1957 N N . TRP A 1 249 ? 6.672 2.400 -24.284 1.00 92.25 249 TRP A N 1
ATOM 1958 C CA . TRP A 1 249 ? 6.368 3.795 -24.513 1.00 92.25 249 TRP A CA 1
ATOM 1959 C C . TRP A 1 249 ? 6.729 4.592 -23.269 1.00 92.25 249 TRP A C 1
ATOM 1961 O O . TRP A 1 249 ? 6.796 4.071 -22.151 1.00 92.25 249 TRP A O 1
ATOM 1971 N N . VAL A 1 250 ? 7.029 5.859 -23.510 1.00 93.56 250 VAL A N 1
ATOM 1972 C CA . VAL A 1 250 ? 7.418 6.821 -22.493 1.00 93.56 250 VAL A CA 1
ATOM 1973 C C . VAL A 1 250 ? 6.541 8.044 -22.679 1.00 93.56 250 VAL A C 1
ATOM 1975 O O . VAL A 1 250 ? 6.413 8.537 -23.800 1.00 93.56 250 VAL A O 1
ATOM 1978 N N . ASP A 1 251 ? 5.967 8.520 -21.584 1.00 94.00 251 ASP A N 1
ATOM 1979 C CA . ASP A 1 251 ? 5.288 9.807 -21.509 1.00 94.00 251 ASP A CA 1
ATOM 1980 C C . ASP A 1 251 ? 5.967 10.673 -20.448 1.00 94.00 251 ASP A C 1
ATOM 1982 O O . ASP A 1 251 ? 6.499 10.185 -19.443 1.00 94.00 251 ASP A O 1
ATOM 1986 N N . VAL A 1 252 ? 6.003 11.975 -20.699 1.00 95.81 252 VAL A N 1
ATOM 1987 C CA . VAL A 1 252 ? 6.656 12.944 -19.823 1.00 95.81 252 VAL A CA 1
ATOM 1988 C C . VAL A 1 252 ? 5.763 14.155 -19.640 1.00 95.81 252 VAL A C 1
ATOM 1990 O O . VAL A 1 252 ? 5.172 14.662 -20.592 1.00 95.81 252 VAL A O 1
ATOM 1993 N N . GLY A 1 253 ? 5.705 14.647 -18.404 1.00 96.19 253 GLY A N 1
ATOM 1994 C CA . GLY A 1 253 ? 4.910 15.823 -18.091 1.00 96.19 253 GLY A CA 1
ATOM 1995 C C . GLY A 1 253 ? 5.374 17.060 -18.879 1.00 96.19 253 GLY A C 1
ATOM 1996 O O . GLY A 1 253 ? 6.545 17.158 -19.264 1.00 96.19 253 GLY A O 1
ATOM 1997 N N . PRO A 1 254 ? 4.489 18.050 -19.093 1.00 95.62 254 PRO A N 1
ATOM 1998 C CA . PRO A 1 254 ? 4.750 19.216 -19.946 1.00 95.62 254 PRO A CA 1
ATOM 1999 C C . PRO A 1 254 ? 5.920 20.103 -19.490 1.00 95.62 254 PRO A C 1
ATOM 2001 O O . PRO A 1 254 ? 6.400 20.931 -20.266 1.00 95.62 254 PRO A O 1
ATOM 2004 N N . PHE A 1 255 ? 6.375 19.965 -18.243 1.00 96.06 255 PHE A N 1
ATOM 2005 C CA . PHE A 1 255 ? 7.511 20.695 -17.679 1.00 96.06 255 PHE A CA 1
ATOM 2006 C C . PHE A 1 255 ? 8.755 19.818 -17.482 1.00 96.06 255 PHE A C 1
ATOM 2008 O O . PHE A 1 255 ? 9.783 20.318 -17.015 1.00 96.06 255 PHE A O 1
ATOM 2015 N N . ASN A 1 256 ? 8.695 18.529 -17.820 1.00 92.62 256 ASN A N 1
ATOM 2016 C CA . ASN A 1 256 ? 9.838 17.632 -17.731 1.00 92.62 256 ASN A CA 1
ATOM 2017 C C . ASN A 1 256 ? 10.900 18.014 -18.782 1.00 92.62 256 ASN A C 1
ATOM 2019 O O . ASN A 1 256 ? 10.593 18.280 -19.942 1.00 92.62 256 ASN A O 1
ATOM 2023 N N . SER A 1 257 ? 12.168 18.062 -18.372 1.00 90.19 257 SER A N 1
ATOM 2024 C CA . SER A 1 257 ? 13.295 18.380 -19.257 1.00 90.19 257 SER A CA 1
ATOM 2025 C C . SER A 1 257 ? 13.861 17.160 -19.989 1.00 90.19 257 SER A C 1
ATOM 2027 O O . SER A 1 257 ? 14.697 17.315 -20.885 1.00 90.19 257 SER A O 1
ATOM 2029 N N . ILE A 1 258 ? 13.427 15.952 -19.620 1.00 85.94 258 ILE A N 1
ATOM 2030 C CA . ILE A 1 258 ? 13.783 14.712 -20.301 1.00 85.94 258 ILE A CA 1
ATOM 2031 C C . ILE A 1 258 ? 13.169 14.738 -21.699 1.00 85.94 258 ILE A C 1
ATOM 2033 O O . ILE A 1 258 ? 11.959 14.848 -21.872 1.00 85.94 258 ILE A O 1
ATOM 2037 N N . THR A 1 259 ? 14.027 14.601 -22.706 1.00 75.56 259 THR A N 1
ATOM 2038 C CA . THR A 1 259 ? 13.611 14.351 -24.086 1.00 75.56 259 THR A CA 1
ATOM 2039 C C . THR A 1 259 ? 13.838 12.876 -24.384 1.00 75.56 259 THR A C 1
ATOM 2041 O O . THR A 1 259 ? 14.927 12.351 -24.154 1.00 75.56 259 THR A O 1
ATOM 2044 N N . HIS A 1 260 ? 12.798 12.194 -24.854 1.00 75.88 260 HIS A N 1
ATOM 2045 C CA . HIS A 1 260 ? 12.881 10.800 -25.264 1.00 75.88 260 HIS A CA 1
ATOM 2046 C C . HIS A 1 260 ? 12.971 10.732 -26.793 1.00 75.88 260 HIS A C 1
ATOM 2048 O O . HIS A 1 260 ? 12.013 11.069 -27.485 1.00 75.88 260 HIS A O 1
ATOM 2054 N N . ASP A 1 261 ? 14.133 10.328 -27.311 1.00 80.31 261 ASP A N 1
ATOM 2055 C CA . ASP A 1 261 ? 14.346 10.086 -28.748 1.00 80.31 261 ASP A CA 1
ATOM 2056 C C . ASP A 1 261 ? 14.155 8.602 -29.078 1.00 80.31 261 ASP A C 1
ATOM 2058 O O . ASP A 1 261 ? 13.439 8.258 -30.012 1.00 80.31 261 ASP A O 1
ATOM 2062 N N . ARG A 1 262 ? 14.796 7.720 -28.297 1.00 85.06 262 ARG A N 1
ATOM 2063 C CA . ARG A 1 262 ? 14.930 6.291 -28.598 1.00 85.06 262 ARG A CA 1
ATOM 2064 C C . ARG A 1 262 ? 15.012 5.435 -27.346 1.00 85.06 262 ARG A C 1
ATOM 2066 O O . ARG A 1 262 ? 15.552 5.884 -26.332 1.00 85.06 262 ARG A O 1
ATOM 2073 N N . TYR A 1 263 ? 14.604 4.174 -27.458 1.00 87.94 263 TYR A N 1
ATOM 2074 C CA . TYR A 1 263 ? 14.815 3.164 -26.419 1.00 87.94 263 TYR A CA 1
ATOM 2075 C C . TYR A 1 263 ? 15.393 1.869 -26.989 1.00 87.94 263 TYR A C 1
ATOM 2077 O O . TYR A 1 263 ? 15.178 1.506 -28.145 1.00 87.94 263 TYR A O 1
ATOM 2085 N N . LYS A 1 264 ? 16.122 1.142 -26.137 1.00 90.88 264 LYS A N 1
ATOM 2086 C CA . LYS A 1 264 ? 16.544 -0.237 -26.395 1.00 90.88 264 LYS A CA 1
ATOM 2087 C C . LYS A 1 264 ? 15.993 -1.131 -25.310 1.00 90.88 264 LYS A C 1
ATOM 2089 O O . LYS A 1 264 ? 16.205 -0.866 -24.129 1.00 90.88 264 LYS A O 1
ATOM 2094 N N . LEU A 1 265 ? 15.323 -2.194 -25.722 1.00 90.94 265 LEU A N 1
ATOM 2095 C CA . LEU A 1 265 ? 14.796 -3.197 -24.819 1.00 90.94 265 LEU A CA 1
ATOM 2096 C C . LEU A 1 265 ? 15.647 -4.456 -24.927 1.00 90.94 265 LEU A C 1
ATOM 2098 O O . LEU A 1 265 ? 15.848 -4.997 -26.017 1.00 90.94 265 LEU A O 1
ATOM 2102 N N . TYR A 1 266 ? 16.147 -4.904 -23.782 1.00 90.94 266 TYR A N 1
ATOM 2103 C CA . TYR A 1 266 ? 16.961 -6.102 -23.670 1.00 90.94 266 TYR A CA 1
ATOM 2104 C C . TYR A 1 266 ? 16.262 -7.133 -22.791 1.00 90.94 266 TYR A C 1
ATOM 2106 O O . TYR A 1 266 ? 15.584 -6.778 -21.830 1.00 90.94 266 TYR A O 1
ATOM 2114 N N . TRP A 1 267 ? 16.484 -8.409 -23.089 1.00 87.88 267 TRP A N 1
ATOM 2115 C CA . TRP A 1 267 ? 15.953 -9.533 -22.330 1.00 87.88 267 TRP A CA 1
ATOM 2116 C C . TRP A 1 267 ? 17.051 -10.520 -21.938 1.00 87.88 267 TRP A C 1
ATOM 2118 O O . TRP A 1 267 ? 17.977 -10.780 -22.712 1.00 87.88 267 TRP A O 1
ATOM 2128 N N . ALA A 1 268 ? 16.922 -11.091 -20.746 1.00 87.19 268 ALA A N 1
ATOM 2129 C CA . ALA A 1 268 ? 17.737 -12.191 -20.259 1.00 87.19 268 ALA A CA 1
ATOM 2130 C C . ALA A 1 268 ? 16.854 -13.173 -19.478 1.00 87.19 268 ALA A C 1
ATOM 2132 O O . ALA A 1 268 ? 15.827 -12.786 -18.918 1.00 87.19 268 ALA A O 1
ATOM 2133 N N . TYR A 1 269 ? 17.280 -14.436 -19.411 1.00 82.75 269 TYR A N 1
ATOM 2134 C CA . TYR A 1 269 ? 16.719 -15.390 -18.455 1.00 82.75 269 TYR A CA 1
ATOM 2135 C C . TYR A 1 269 ? 16.917 -14.892 -17.023 1.00 82.75 269 TYR A C 1
ATOM 2137 O O . TYR A 1 269 ? 17.881 -14.175 -16.743 1.00 82.75 269 TYR A O 1
ATOM 2145 N N . ASP A 1 270 ? 16.056 -15.338 -16.110 1.00 80.19 270 ASP A N 1
ATOM 2146 C CA . ASP A 1 270 ? 16.266 -15.099 -14.686 1.00 80.19 270 ASP A CA 1
ATOM 2147 C C . ASP A 1 270 ? 17.640 -15.636 -14.238 1.00 80.19 270 ASP A C 1
ATOM 2149 O O . ASP A 1 270 ? 18.060 -16.734 -14.615 1.00 80.19 270 ASP A O 1
ATOM 2153 N N . GLY A 1 271 ? 18.388 -14.809 -13.506 1.00 85.31 271 GLY A N 1
ATOM 2154 C CA . GLY A 1 271 ? 19.789 -15.054 -13.142 1.00 85.31 271 GLY A CA 1
ATOM 2155 C C . GLY A 1 271 ? 20.806 -15.002 -14.299 1.00 85.31 271 GLY A C 1
ATOM 2156 O O . GLY A 1 271 ? 21.997 -15.235 -14.078 1.00 85.31 271 GLY A O 1
ATOM 2157 N N . GLY A 1 272 ? 20.380 -14.703 -15.528 1.00 86.00 272 GLY A N 1
ATOM 2158 C CA . GLY A 1 272 ? 21.235 -14.610 -16.708 1.00 86.00 272 GLY A CA 1
ATOM 2159 C C . GLY A 1 272 ? 22.102 -13.348 -16.733 1.00 86.00 272 GLY A C 1
ATOM 2160 O O . GLY A 1 272 ? 21.694 -12.270 -16.312 1.00 86.00 272 GLY A O 1
ATOM 2161 N N . THR A 1 273 ? 23.316 -13.465 -17.275 1.00 89.50 273 THR A N 1
ATOM 2162 C CA . THR A 1 273 ? 24.250 -12.331 -17.442 1.00 89.50 273 THR A CA 1
ATOM 2163 C C . THR A 1 273 ? 24.352 -11.837 -18.884 1.00 89.50 273 THR A C 1
ATOM 2165 O O . THR A 1 273 ? 24.934 -10.782 -19.138 1.00 89.50 273 THR A O 1
ATOM 2168 N N . ILE A 1 274 ? 23.792 -12.590 -19.835 1.00 90.88 274 ILE A N 1
ATOM 2169 C CA . ILE A 1 274 ? 23.786 -12.255 -21.258 1.00 90.88 274 ILE A CA 1
ATOM 2170 C C . ILE A 1 274 ? 22.428 -11.655 -21.603 1.00 90.88 274 ILE A C 1
ATOM 2172 O O . ILE A 1 274 ? 21.407 -12.337 -21.549 1.00 90.88 274 ILE A O 1
ATOM 2176 N N . TRP A 1 275 ? 22.449 -10.383 -21.987 1.00 91.50 275 TRP A N 1
ATOM 2177 C CA . TRP A 1 275 ? 21.276 -9.620 -22.386 1.00 91.50 275 TRP A CA 1
ATOM 2178 C C . TRP A 1 275 ? 21.170 -9.575 -23.911 1.00 91.50 275 TRP A C 1
ATOM 2180 O O . TRP A 1 275 ? 22.101 -9.153 -24.598 1.00 91.50 275 TRP A O 1
ATOM 2190 N N . THR A 1 276 ? 20.029 -10.005 -24.438 1.00 89.88 276 THR A N 1
ATOM 2191 C CA . THR A 1 276 ? 19.720 -10.029 -25.871 1.00 89.88 276 THR A CA 1
ATOM 2192 C C . THR A 1 276 ? 18.879 -8.812 -26.221 1.00 89.88 276 THR A C 1
ATOM 2194 O O . THR A 1 276 ? 17.871 -8.564 -25.568 1.00 89.88 276 THR A O 1
ATOM 2197 N N . LEU A 1 277 ? 19.284 -8.041 -27.232 1.00 91.62 277 LEU A N 1
ATOM 2198 C CA . LEU A 1 277 ? 18.475 -6.934 -27.751 1.00 91.62 277 LEU A CA 1
ATOM 2199 C C . LEU A 1 277 ? 17.222 -7.505 -28.425 1.00 91.62 277 LEU A C 1
ATOM 2201 O O . LEU A 1 277 ? 17.353 -8.277 -29.373 1.00 91.62 277 LEU A O 1
ATOM 2205 N N . ILE A 1 278 ? 16.038 -7.114 -27.952 1.00 91.38 278 ILE A N 1
ATOM 2206 C CA . ILE A 1 278 ? 14.746 -7.577 -28.486 1.00 91.38 278 ILE A CA 1
ATOM 2207 C C . ILE A 1 278 ? 13.966 -6.473 -29.206 1.00 91.38 278 ILE A C 1
ATOM 2209 O O . ILE A 1 278 ? 13.106 -6.768 -30.030 1.00 91.38 278 ILE A O 1
ATOM 2213 N N . HIS A 1 279 ? 14.276 -5.200 -28.938 1.00 87.94 279 HIS A N 1
ATOM 2214 C CA . HIS A 1 279 ? 13.675 -4.072 -29.646 1.00 87.94 279 HIS A CA 1
ATOM 2215 C C . HIS A 1 279 ? 14.562 -2.822 -29.589 1.00 87.94 279 HIS A C 1
ATOM 2217 O O . HIS A 1 279 ? 15.209 -2.560 -28.574 1.00 87.94 279 HIS A O 1
ATOM 2223 N N . GLU A 1 280 ? 14.551 -2.029 -30.659 1.00 89.44 280 GLU A N 1
ATOM 2224 C CA . GLU A 1 280 ? 15.143 -0.690 -30.734 1.00 89.44 280 GLU A CA 1
ATOM 2225 C C . GLU A 1 280 ? 14.192 0.205 -31.539 1.00 89.44 280 GLU A C 1
ATOM 2227 O O . GLU A 1 280 ? 13.836 -0.150 -32.664 1.00 89.44 280 GLU A O 1
ATOM 2232 N N . SER A 1 281 ? 13.785 1.336 -30.956 1.00 85.06 281 SER A N 1
ATOM 2233 C CA . SER A 1 281 ? 12.994 2.388 -31.611 1.00 85.06 281 SER A CA 1
ATOM 2234 C C . SER A 1 281 ? 13.668 3.731 -31.445 1.00 85.06 281 SER A C 1
ATOM 2236 O O . SER A 1 281 ? 14.358 3.908 -30.418 1.00 85.06 281 SER A O 1
#

Secondary structure (DSSP, 8-state):
-EEE-TT-EEEE-PPPSS-EEEEEESTTSTTEES----EEEEEESS---EEEE-TT-EEEEES-EEEEEEEEE-SS-EEEEES-BTTEEEEEEE---SSSEEEEEEEEEEEEEEEE-TT-EEEEES-EESEEEE-TT-EEEEES-EE--SSS-EEE-TT-EEEEES-EESS-EEE-TT-EEEEES-EE--SS-SSSS-EE-TT-EEEEES-EESS--EE-TT-EEEEEEEE--S---TT-----EEEEEEEE-TT--------EEEE--TT---PEEEEE-

Organism: NCBI:txid412755

Nearest PDB structures (foldseek):
  8hc1-assembly1_G  TM=2.713E-01  e=4.002E+00  Helico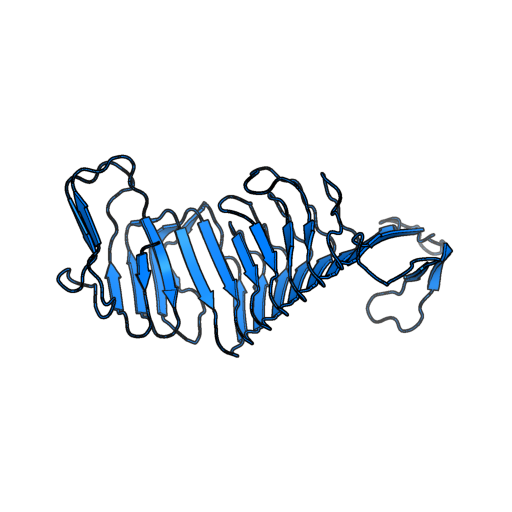bacter pylori 26695
  5awf-assembly2_E  TM=1.659E-01  e=1.410E+00  Escherichia coli K-12
  5awf-assembly1_A  TM=1.642E-01  e=2.376E+00  Escherichia coli K-12
  5awg-assembly2_E  TM=1.535E-01  e=4.679E+00  Escherichia coli K-12

Radius of gyration: 22.05 Å; Cα contacts (8 Å, |Δi|>4): 859; chains: 1; bounding box: 53×49×63 Å

Foldseek 3Di:
DQEQEAPWWADDEDDAQFWDQKDKQDCVDPRTDDSPDIDIDHGDGRHAAEYEYDFRYEYEYEPYEHAEYEYAAADAEEDAEEDAEAQDFDCWDFTRDPGYTDIYHRYTYHFYEYEAEANYEYEYECYEHQYYEYYHAYEYEYENYENQVNDHEHEYEDAYEHAHECYEYQAAYEYYAAYEYEYELYEYHHPDPSDDAREYYHCYEYHYENYHYPHDYAAADQYKYKYKYKDWPPDDDPPDDTQIAMDMDMHGHPNHPDDDDKDWDWDDPVVGPDTHTRDID

Sequence (281 aa):
WLSTPNGSVIDFQFPDPDTVDHFEFSESVPGVDGIGYTFIVDTCWQCWWSLETWPGCSVIVSNSVIRGSAIRIPGSDTFDIYGIADYNFYSDLIVPLSDRHLEYVNTYAYWWNWYPMENTVFNIDSCIFGEMIGRGNSKTYATRCTHDGATISLSVEDSALVSFVDGIGQAFVSSWDRATLLMVNTSVIPLWPYQSTNLAHGHSYFLAVNSFFEYEPEAMDTAFVMVAAIDSPVTGMVDTTIDIYGSAWVDVGPFNSITHDRYKLYWAYDGGTIWTLIHES

Solvent-accessible surface area (backbone atoms only — not comparable to full-atom values): 13714 Å² total; per-residue (Å²): 112,52,67,33,39,59,64,11,39,36,50,45,64,57,68,74,63,33,72,38,68,67,48,76,52,29,66,87,39,85,46,33,35,58,54,90,56,76,46,76,47,69,66,42,71,71,42,74,46,34,40,31,42,35,59,46,16,36,38,37,39,33,69,22,54,35,45,31,44,33,44,49,38,64,53,67,55,76,43,65,46,69,65,53,49,40,71,34,76,29,70,72,40,71,57,73,51,96,57,36,50,42,34,29,33,50,20,35,36,46,30,35,31,44,31,41,17,41,50,12,37,39,39,37,33,52,24,32,28,16,28,33,43,26,24,44,52,6,38,33,45,36,33,50,27,34,39,59,13,77,68,38,35,50,33,16,25,49,53,4,34,35,37,39,30,58,25,38,30,20,15,35,39,38,14,24,44,51,3,32,30,37,34,32,51,23,41,34,51,64,77,31,79,74,48,90,59,24,35,15,27,41,59,5,31,32,40,33,34,53,50,48,55,80,57,72,73,44,33,32,50,41,4,34,30,38,44,36,39,72,49,61,74,95,69,78,62,88,98,56,91,77,73,54,44,50,52,70,53,74,43,58,6,92,66,34,86,80,79,87,86,66,53,77,43,69,48,57,60,88,94,52,88,65,70,44,82,47,37,75,86